Protein AF-A0A357ZGK5-F1 (afdb_monomer_lite)

Secondary structure (DSSP, 8-state):
-HHHHHHHHHHHGGGSS-EEEEEEEEETTEEEEEEE-SGGGGGG---STT--S-GGGGGGGGTTS-EEEEE-HHHHHHHHHHHHTTSS-GGGEEEEE-B----B-HHHHHHHHTS---TT-EEEEEEETTEEEEEETTEEEEEEHHHHB-HHHHS-S--B-SS-SEE-SPPPPPPPP--HHHHHHHTS-HHHHHHHHHHHHHT---S--

Radius of gyration: 19.07 Å; chains: 1; bounding box: 49×45×50 Å

pLDDT: mean 93.22, std 6.61, range [44.34, 98.44]

Sequence (209 aa):
MDDELKGAIRKVLPDVDCVIGWGPGPDPLRSAPFFMRKPEEVDAFAAGPLAVNNPAVFLPEYKGKKVGIVVKGCDSRSVVQQITEGLVKREEVVIIGFPCTGVVDISKIAAKLGQDLEPGMVSSLSIAGDKLTVKAGDTEQTLALTEVMADKCSSCQYPNAVVSDEFVGTPAEGKTDDYADLAAFEAKTLDERFAFWEKEMSRCIRCYA

Structure (mmCIF, N/CA/C/O backbone):
data_AF-A0A357ZGK5-F1
#
_entry.id   AF-A0A357ZGK5-F1
#
loop_
_atom_site.group_PDB
_atom_site.id
_atom_site.type_symbol
_atom_site.label_atom_id
_atom_site.label_alt_id
_atom_site.label_comp_id
_atom_site.label_asym_id
_atom_site.label_entity_id
_atom_site.label_seq_id
_atom_site.pdbx_PDB_ins_code
_atom_site.Cartn_x
_atom_site.Cartn_y
_atom_site.Cartn_z
_atom_site.occupancy
_atom_site.B_iso_or_equiv
_atom_site.auth_seq_id
_atom_site.auth_comp_id
_atom_site.auth_asym_id
_atom_site.auth_atom_id
_atom_site.pdbx_PDB_model_num
ATOM 1 N N . MET A 1 1 ? -2.868 15.244 2.234 1.00 85.38 1 MET A N 1
ATOM 2 C CA . MET A 1 1 ? -3.142 13.799 2.117 1.00 85.38 1 MET A CA 1
ATOM 3 C C . MET A 1 1 ? -2.778 13.030 3.377 1.00 85.38 1 MET A C 1
ATOM 5 O O . MET A 1 1 ? -3.698 12.523 3.992 1.00 85.38 1 MET A O 1
ATOM 9 N N . ASP A 1 2 ? -1.507 12.934 3.794 1.00 86.69 2 ASP A N 1
ATOM 10 C CA . ASP A 1 2 ? -1.161 12.110 4.974 1.00 86.69 2 ASP A CA 1
ATOM 11 C C . ASP A 1 2 ? -1.825 12.625 6.267 1.00 86.69 2 ASP A C 1
ATOM 13 O O . ASP A 1 2 ? -2.473 11.858 6.972 1.00 86.69 2 ASP A O 1
ATOM 17 N N . ASP A 1 3 ? -1.811 13.940 6.507 1.00 92.44 3 ASP A N 1
ATOM 18 C CA . ASP A 1 3 ? -2.511 14.547 7.654 1.00 92.44 3 ASP A CA 1
ATOM 19 C C . ASP A 1 3 ? -4.039 14.388 7.590 1.00 92.44 3 ASP A C 1
ATOM 21 O O . ASP A 1 3 ? -4.700 14.195 8.609 1.00 92.44 3 ASP A O 1
ATOM 25 N N . GLU A 1 4 ? -4.615 14.431 6.387 1.00 95.00 4 GLU A N 1
ATOM 26 C CA . GLU A 1 4 ? -6.056 14.231 6.186 1.00 95.00 4 GLU A CA 1
ATOM 27 C C . GLU A 1 4 ? -6.443 12.775 6.474 1.00 95.00 4 GLU A C 1
ATOM 29 O O . GLU A 1 4 ? -7.451 12.522 7.131 1.00 95.00 4 GLU A O 1
ATOM 34 N N . LEU A 1 5 ? -5.607 11.819 6.051 1.00 96.50 5 LEU A N 1
ATOM 35 C CA . LEU A 1 5 ? -5.763 10.404 6.377 1.00 96.50 5 LEU A CA 1
ATOM 36 C C . LEU A 1 5 ? -5.653 10.178 7.881 1.00 96.50 5 LEU A C 1
ATOM 38 O O . LEU A 1 5 ? -6.510 9.516 8.457 1.00 96.50 5 LEU A O 1
ATOM 42 N N . LYS A 1 6 ? -4.661 10.782 8.542 1.00 97.25 6 LYS A N 1
ATOM 43 C CA . LYS A 1 6 ? -4.532 10.750 10.006 1.00 97.25 6 LYS A CA 1
ATOM 44 C C . LYS A 1 6 ? -5.781 11.309 10.693 1.00 97.25 6 LYS A C 1
ATOM 46 O O . LYS A 1 6 ? -6.242 10.733 11.677 1.00 97.25 6 LYS A O 1
ATOM 51 N N . GLY A 1 7 ? -6.374 12.374 10.154 1.00 97.12 7 GLY A N 1
ATOM 52 C CA . GLY A 1 7 ? -7.658 12.912 10.610 1.00 97.12 7 GLY A CA 1
ATOM 53 C C . GLY A 1 7 ? -8.807 11.903 10.501 1.00 97.12 7 GLY A C 1
ATOM 54 O O . GLY A 1 7 ? -9.499 11.653 11.490 1.00 97.12 7 GLY A O 1
ATOM 55 N N . ALA A 1 8 ? -8.968 11.271 9.335 1.00 97.50 8 ALA A N 1
ATOM 56 C CA . ALA A 1 8 ? -9.983 10.239 9.107 1.00 97.50 8 ALA A CA 1
ATOM 57 C C . ALA A 1 8 ? -9.788 9.019 10.026 1.00 97.50 8 ALA A C 1
ATOM 59 O O . ALA A 1 8 ? -10.738 8.525 10.632 1.00 97.50 8 ALA A O 1
ATOM 60 N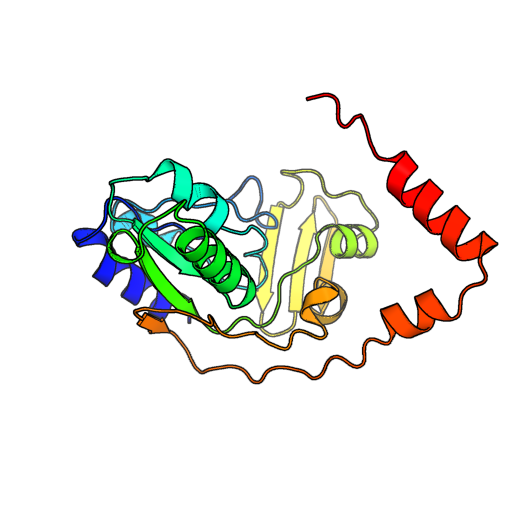 N . ILE A 1 9 ? -8.541 8.574 10.210 1.00 97.75 9 ILE A N 1
ATOM 61 C CA . ILE A 1 9 ? -8.192 7.470 11.113 1.00 97.75 9 ILE A CA 1
ATOM 62 C C . ILE A 1 9 ? -8.591 7.815 12.552 1.00 97.75 9 ILE A C 1
ATOM 64 O O . ILE A 1 9 ? -9.271 7.022 13.200 1.00 97.75 9 ILE A O 1
ATOM 68 N N . ARG A 1 10 ? -8.230 9.008 13.049 1.00 97.75 10 ARG A N 1
ATOM 69 C CA . ARG A 1 10 ? -8.575 9.464 14.411 1.00 97.75 10 ARG A CA 1
ATOM 70 C C . ARG A 1 10 ? -10.083 9.530 14.645 1.00 97.75 10 ARG A C 1
ATOM 72 O O . ARG A 1 10 ? -10.523 9.280 15.762 1.00 97.75 10 ARG A O 1
ATOM 79 N N . LYS A 1 11 ? -10.863 9.850 13.612 1.00 97.06 11 LYS A N 1
ATOM 80 C CA . LYS A 1 11 ? -12.329 9.868 13.666 1.00 97.06 11 LYS A CA 1
ATOM 81 C C . LYS A 1 11 ? -12.927 8.461 13.766 1.00 97.06 11 LYS A C 1
ATOM 83 O O . LYS A 1 11 ? -13.905 8.288 14.480 1.00 97.06 11 LYS A O 1
ATOM 88 N N . VAL A 1 12 ? -12.352 7.478 13.071 1.00 96.75 12 VAL A N 1
ATOM 89 C CA . VAL A 1 12 ? -12.844 6.085 13.053 1.00 96.75 12 VAL A CA 1
ATOM 90 C C . VAL A 1 12 ? -12.411 5.294 14.288 1.00 96.75 12 VAL A C 1
ATOM 92 O O . VAL A 1 12 ? -13.149 4.429 14.751 1.00 96.75 12 VAL A O 1
ATOM 95 N N . LEU A 1 13 ? -11.229 5.590 14.832 1.00 96.88 13 LEU A N 1
ATOM 96 C CA . LEU A 1 13 ? -10.587 4.817 15.896 1.00 96.88 13 LEU A CA 1
ATOM 97 C C . LEU A 1 13 ? -11.460 4.527 17.140 1.00 96.88 13 LEU A C 1
ATOM 99 O O . LEU A 1 13 ? -11.367 3.413 17.64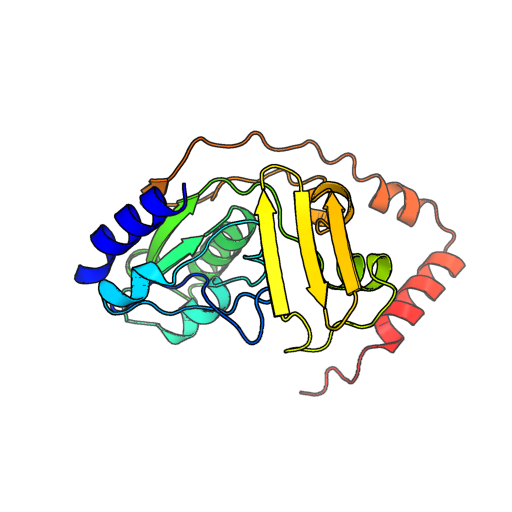4 1.00 96.88 13 LEU A O 1
ATOM 103 N N . PRO A 1 14 ? -12.314 5.447 17.641 1.00 96.81 14 PRO A N 1
ATOM 104 C CA . PRO A 1 14 ? -13.172 5.172 18.799 1.00 96.81 14 PRO A CA 1
ATOM 105 C C . PRO A 1 14 ? -14.226 4.080 18.565 1.00 96.81 14 PRO A C 1
ATOM 107 O O . PRO A 1 14 ? -14.699 3.479 19.527 1.00 96.81 14 PRO A O 1
ATOM 110 N N . ASP A 1 15 ? -14.593 3.827 17.305 1.00 96.00 15 ASP A N 1
ATOM 111 C CA . ASP A 1 15 ? -15.682 2.924 16.920 1.00 96.00 15 ASP A CA 1
ATOM 112 C C . ASP A 1 15 ? -15.193 1.541 16.457 1.00 96.00 15 ASP A C 1
ATOM 114 O O . ASP A 1 15 ? -16.000 0.737 15.976 1.00 96.00 15 ASP A O 1
ATOM 118 N N . VAL A 1 16 ? -13.885 1.271 16.536 1.00 97.50 16 VAL A N 1
ATOM 119 C CA . VAL A 1 16 ? -13.240 0.052 16.022 1.00 97.50 16 VAL A CA 1
ATOM 120 C C . VAL A 1 16 ? -12.168 -0.474 16.985 1.00 97.50 16 VAL A C 1
ATOM 122 O O . VAL A 1 16 ? -11.572 0.276 17.748 1.00 97.50 16 VAL A O 1
ATOM 125 N N . ASP A 1 17 ? -11.873 -1.773 16.929 1.00 97.31 17 ASP A N 1
ATOM 126 C CA . ASP A 1 17 ? -10.818 -2.419 17.725 1.00 97.31 17 ASP A CA 1
ATOM 127 C C . ASP A 1 17 ? -9.400 -1.951 17.345 1.00 97.31 17 ASP A C 1
ATOM 129 O O . ASP A 1 17 ? -8.482 -1.956 18.175 1.00 97.31 17 ASP A O 1
ATOM 133 N N . CYS A 1 18 ? -9.195 -1.634 16.065 1.00 97.75 18 CYS A N 1
ATOM 134 C CA . CYS A 1 18 ? -7.988 -1.025 15.516 1.00 97.75 18 CYS A CA 1
ATOM 135 C C . CYS A 1 18 ? -8.251 -0.483 14.106 1.00 97.75 18 CYS A C 1
ATOM 137 O O . CYS A 1 18 ? -9.236 -0.851 13.464 1.00 97.75 18 CYS A O 1
ATOM 139 N N . VAL A 1 19 ? -7.333 0.344 13.609 1.00 98.44 19 VAL A N 1
ATOM 140 C CA . VAL A 1 19 ? -7.227 0.716 12.198 1.00 98.44 19 VAL A CA 1
ATOM 141 C C . VAL A 1 19 ? -5.934 0.134 11.625 1.00 98.44 19 VAL A C 1
ATOM 143 O O . VAL A 1 19 ? -4.855 0.354 12.176 1.00 98.44 19 VAL A O 1
ATOM 146 N N . ILE A 1 20 ? -6.037 -0.615 10.528 1.00 98.25 20 ILE A N 1
ATOM 147 C CA . ILE A 1 20 ? -4.904 -1.259 9.850 1.00 98.25 20 ILE A CA 1
ATOM 148 C C . ILE A 1 20 ? -4.432 -0.376 8.689 1.00 98.25 20 ILE A C 1
ATOM 150 O O . ILE A 1 20 ? -5.237 0.089 7.882 1.00 98.25 20 ILE A O 1
ATOM 154 N N . GLY A 1 21 ? -3.125 -0.162 8.584 1.00 97.50 21 GLY A N 1
ATOM 155 C CA . GLY A 1 21 ? -2.502 0.605 7.510 1.00 97.50 21 GLY A CA 1
ATOM 156 C C . GLY A 1 21 ? -1.004 0.331 7.424 1.00 97.50 21 GLY A C 1
ATOM 157 O O . GLY A 1 21 ? -0.569 -0.814 7.561 1.00 97.50 21 GLY A O 1
ATOM 158 N N . TRP A 1 22 ? -0.218 1.387 7.226 1.00 97.19 22 TRP A N 1
ATOM 159 C CA . TRP A 1 22 ? 1.236 1.313 7.093 1.00 97.19 22 TRP A CA 1
ATOM 160 C C . TRP A 1 22 ? 1.924 2.239 8.087 1.00 97.19 22 TRP A C 1
ATOM 162 O O . TRP A 1 22 ? 1.402 3.300 8.432 1.00 97.19 22 TRP A O 1
ATOM 172 N N . GLY A 1 23 ? 3.106 1.827 8.530 1.00 95.12 23 GLY A N 1
ATOM 173 C CA . GLY A 1 23 ? 3.933 2.574 9.466 1.00 95.12 23 GLY A CA 1
ATOM 174 C C . GLY A 1 23 ? 5.407 2.174 9.362 1.00 95.12 23 GLY A C 1
ATOM 175 O O . GLY A 1 23 ? 5.810 1.559 8.363 1.00 95.12 23 GLY A O 1
ATOM 176 N N . PRO A 1 24 ? 6.220 2.509 10.379 1.00 92.81 24 PRO A N 1
ATOM 177 C CA . PRO A 1 24 ? 7.645 2.207 10.393 1.00 92.81 24 PRO A CA 1
ATOM 178 C C . PRO A 1 24 ? 7.887 0.699 10.322 1.00 92.81 24 PRO A C 1
ATOM 180 O O . PRO A 1 24 ? 7.226 -0.071 11.019 1.00 92.81 24 PRO A O 1
ATOM 183 N N . GLY A 1 25 ? 8.840 0.277 9.496 1.00 92.25 25 GLY A N 1
ATOM 184 C CA . GLY A 1 25 ? 9.309 -1.105 9.457 1.00 92.25 25 GLY A CA 1
ATOM 185 C C . GLY A 1 25 ? 10.796 -1.217 9.798 1.00 92.25 25 GLY A C 1
ATOM 186 O O . GLY A 1 25 ? 11.319 -0.365 10.517 1.00 92.25 25 GLY A O 1
ATOM 187 N N . PRO A 1 26 ? 11.487 -2.275 9.333 1.00 91.25 26 PRO A N 1
ATOM 188 C CA . PRO A 1 26 ? 12.873 -2.549 9.724 1.00 91.25 26 PRO A CA 1
ATOM 189 C C . PRO A 1 26 ? 13.866 -1.479 9.251 1.00 91.25 26 PRO A C 1
ATOM 191 O O . PRO A 1 26 ? 14.958 -1.374 9.802 1.00 91.25 26 PRO A O 1
ATOM 194 N N . ASP A 1 27 ? 13.498 -0.694 8.239 1.00 93.25 27 ASP A N 1
ATOM 195 C CA . ASP A 1 27 ? 14.254 0.451 7.747 1.00 93.25 27 ASP A CA 1
ATOM 196 C C . ASP A 1 27 ? 13.311 1.454 7.047 1.00 93.25 27 ASP A C 1
ATOM 198 O O . ASP A 1 27 ? 12.145 1.130 6.793 1.00 93.25 27 ASP A O 1
ATOM 202 N N . PRO A 1 28 ? 13.784 2.669 6.710 1.00 92.50 28 PRO A N 1
ATOM 203 C CA . PRO A 1 28 ? 12.966 3.689 6.057 1.00 92.50 28 PRO A CA 1
ATOM 204 C C . PRO A 1 28 ? 12.437 3.314 4.666 1.00 92.50 28 PRO A C 1
ATOM 206 O O . PRO A 1 28 ? 11.516 3.972 4.196 1.00 92.50 28 PRO A O 1
ATOM 209 N N . LEU A 1 29 ? 13.002 2.306 3.989 1.00 93.19 29 LEU A N 1
ATOM 210 C CA . LEU A 1 29 ? 12.546 1.844 2.672 1.00 93.19 29 LEU A CA 1
ATOM 211 C C . LEU A 1 29 ? 11.422 0.806 2.774 1.00 93.19 29 LEU A C 1
ATOM 213 O O . LEU A 1 29 ? 10.635 0.644 1.840 1.00 93.19 29 LEU A O 1
ATOM 217 N N . ARG A 1 30 ? 11.320 0.116 3.909 1.00 92.62 30 ARG A N 1
ATOM 218 C CA . ARG A 1 30 ? 10.360 -0.964 4.135 1.00 92.62 30 ARG A CA 1
ATOM 219 C C . ARG A 1 30 ? 9.307 -0.539 5.139 1.00 92.62 30 ARG A C 1
ATOM 221 O O . ARG A 1 30 ? 9.497 -0.702 6.339 1.00 92.62 30 ARG A O 1
ATOM 228 N N . SER A 1 31 ? 8.165 -0.061 4.648 1.00 92.44 31 SER A N 1
ATOM 229 C CA . SER A 1 31 ? 6.996 0.097 5.517 1.00 92.44 31 SER A CA 1
ATOM 230 C C . SER A 1 31 ? 6.501 -1.267 6.004 1.00 92.44 31 SER A C 1
ATOM 232 O O . SER A 1 31 ? 6.539 -2.265 5.273 1.00 92.44 31 SER A O 1
ATOM 234 N N . ALA A 1 32 ? 6.017 -1.311 7.240 1.00 92.19 32 ALA A N 1
ATOM 235 C CA . ALA A 1 32 ? 5.394 -2.498 7.811 1.00 92.19 32 ALA A CA 1
ATOM 236 C C . ALA A 1 32 ? 3.875 -2.309 7.932 1.00 92.19 32 ALA A C 1
ATOM 238 O O . ALA A 1 32 ? 3.406 -1.171 8.063 1.00 92.19 32 ALA A O 1
ATOM 239 N N . PRO A 1 33 ? 3.094 -3.407 7.916 1.00 93.75 33 PRO A N 1
ATOM 240 C CA . PRO A 1 33 ? 1.713 -3.374 8.376 1.00 93.75 33 PRO A CA 1
ATOM 241 C C . PRO A 1 33 ? 1.642 -2.787 9.784 1.00 93.75 33 PRO A C 1
ATOM 243 O O . PRO A 1 33 ? 2.379 -3.205 10.677 1.00 93.75 33 PRO A O 1
ATOM 246 N N . PHE A 1 34 ? 0.760 -1.814 9.974 1.00 96.75 34 PHE A N 1
ATOM 247 C CA . PHE A 1 34 ? 0.669 -1.061 11.216 1.00 96.75 34 PHE A CA 1
ATOM 248 C C . PHE A 1 34 ? -0.762 -1.063 11.745 1.00 96.75 34 PHE A C 1
ATOM 250 O O . PHE A 1 34 ? -1.707 -0.806 11.001 1.00 96.75 34 PHE A O 1
ATOM 257 N N . PHE A 1 35 ? -0.909 -1.383 13.030 1.00 97.50 35 PHE A N 1
ATOM 258 C CA . PHE A 1 35 ? -2.192 -1.605 13.693 1.00 97.50 35 PHE A CA 1
ATOM 259 C C . 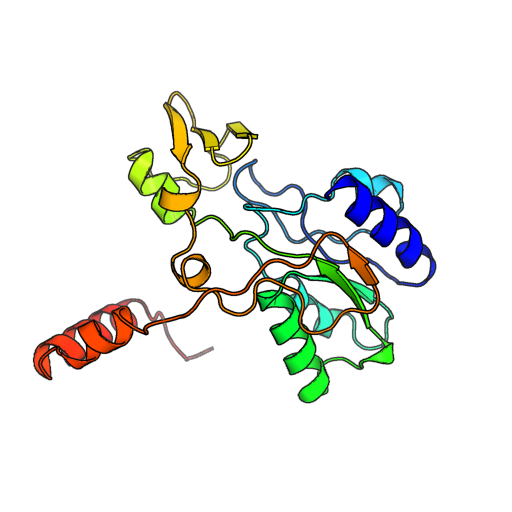PHE A 1 35 ? -2.386 -0.544 14.769 1.00 97.50 35 PHE A C 1
ATOM 261 O O . PHE A 1 35 ? -1.910 -0.693 15.893 1.00 97.50 35 PHE A O 1
ATOM 268 N N . MET A 1 36 ? -3.086 0.525 14.418 1.00 97.94 36 MET A N 1
ATOM 269 C CA . MET A 1 36 ? -3.339 1.651 15.310 1.00 97.94 36 MET A CA 1
ATOM 270 C C . MET A 1 36 ? -4.535 1.333 16.201 1.00 97.94 36 MET A C 1
ATOM 272 O O . MET A 1 36 ? -5.610 1.006 15.706 1.00 97.94 36 MET A O 1
ATOM 276 N N . ARG A 1 37 ? -4.358 1.423 17.514 1.00 97.44 37 ARG A N 1
ATOM 277 C CA . ARG A 1 37 ? -5.391 1.225 18.543 1.00 97.44 37 ARG A CA 1
ATOM 278 C C . ARG A 1 37 ? -5.610 2.474 19.380 1.00 97.44 37 ARG A C 1
ATOM 280 O O . ARG A 1 37 ? -6.670 2.617 19.983 1.00 97.44 37 ARG A O 1
ATOM 287 N N . LYS A 1 38 ? -4.622 3.368 19.431 1.00 96.50 38 LYS A N 1
ATOM 288 C CA . LYS A 1 38 ? -4.700 4.619 20.185 1.00 96.50 38 LYS A CA 1
ATOM 289 C C . LYS A 1 38 ? -4.445 5.838 19.302 1.00 96.50 38 LYS A C 1
ATOM 291 O O . LYS A 1 38 ? -3.694 5.734 18.330 1.00 96.50 38 LYS A O 1
ATOM 296 N N . PRO A 1 39 ? -5.037 7.002 19.621 1.00 95.06 39 PRO A N 1
ATOM 297 C CA . PRO A 1 39 ? -4.853 8.205 18.819 1.00 95.06 39 PRO A CA 1
ATOM 298 C C . PRO A 1 39 ? -3.384 8.612 18.669 1.00 95.06 39 PRO A C 1
ATOM 300 O O . PRO A 1 39 ? -3.017 9.161 17.639 1.00 95.06 39 PRO A O 1
ATOM 303 N N . GLU A 1 40 ? -2.538 8.351 19.664 1.00 95.44 40 GLU A N 1
ATOM 304 C CA . GLU A 1 40 ? -1.119 8.733 19.635 1.00 95.44 40 GLU A CA 1
ATOM 305 C C . GLU A 1 40 ? -0.313 7.884 18.639 1.00 95.44 40 GLU A C 1
ATOM 307 O O . GLU A 1 40 ? 0.700 8.328 18.111 1.00 95.44 40 GLU A O 1
ATOM 312 N N . GLU A 1 41 ? -0.775 6.668 18.339 1.00 96.25 41 GLU A N 1
ATOM 313 C CA . GLU A 1 41 ? -0.118 5.778 17.377 1.00 96.25 41 GLU A CA 1
ATOM 314 C C . GLU A 1 41 ? -0.334 6.254 15.936 1.00 96.25 41 GLU A C 1
ATOM 316 O O . GLU A 1 41 ? 0.492 5.983 15.069 1.00 96.25 41 GLU A O 1
ATOM 321 N N . VAL A 1 42 ? -1.404 7.016 15.681 1.00 97.00 42 VAL A N 1
ATOM 322 C CA . VAL A 1 42 ? -1.745 7.532 14.347 1.00 97.00 42 VAL A CA 1
ATOM 323 C C . VAL A 1 42 ? -0.659 8.459 13.796 1.00 97.00 42 VAL A C 1
ATOM 325 O O . VAL A 1 42 ? -0.507 8.570 12.585 1.00 97.00 42 VAL A O 1
ATOM 328 N N . ASP A 1 43 ? 0.153 9.086 14.647 1.00 95.56 43 ASP A N 1
ATOM 329 C CA . ASP A 1 43 ? 1.235 9.964 14.188 1.00 95.56 43 ASP A CA 1
ATOM 330 C C . ASP A 1 43 ? 2.348 9.202 13.451 1.00 95.56 43 ASP A C 1
ATOM 332 O O . ASP A 1 43 ? 2.986 9.762 12.558 1.00 95.56 43 ASP A O 1
ATOM 336 N N . ALA A 1 44 ? 2.524 7.910 13.754 1.00 94.62 44 ALA A N 1
ATOM 33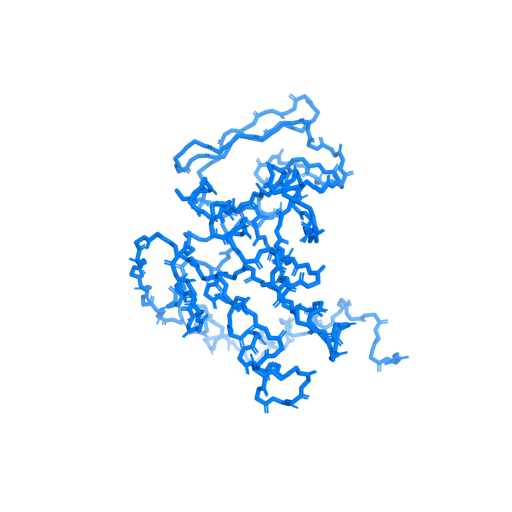7 C CA . ALA A 1 44 ? 3.467 7.028 13.067 1.00 94.62 44 ALA A CA 1
ATOM 338 C C . ALA A 1 44 ? 2.916 6.447 11.751 1.00 94.62 44 ALA A C 1
ATOM 340 O O . ALA A 1 44 ? 3.661 5.805 11.010 1.00 94.62 44 ALA A O 1
ATOM 341 N N . PHE A 1 45 ? 1.633 6.656 11.443 1.00 96.50 45 PHE A N 1
ATOM 342 C CA . PHE A 1 45 ? 1.056 6.254 10.164 1.00 96.50 45 PHE A CA 1
ATOM 343 C C . PHE A 1 45 ? 1.761 6.961 9.003 1.00 96.50 45 PHE A C 1
ATOM 345 O O . PHE A 1 45 ? 2.048 8.159 9.083 1.00 96.50 45 PHE A O 1
ATOM 352 N N . ALA A 1 46 ? 1.997 6.224 7.919 1.00 92.44 46 ALA A N 1
ATOM 353 C CA . ALA A 1 46 ? 2.555 6.777 6.694 1.00 92.44 46 ALA A CA 1
ATOM 354 C C . ALA A 1 46 ? 1.974 6.080 5.460 1.00 92.44 46 ALA A C 1
ATOM 356 O O . ALA A 1 46 ? 2.241 4.903 5.215 1.00 92.44 46 ALA A O 1
ATOM 357 N N . ALA A 1 47 ? 1.212 6.815 4.651 1.00 92.44 47 ALA A N 1
ATOM 358 C CA . ALA A 1 47 ? 0.800 6.365 3.322 1.00 92.44 47 ALA A CA 1
ATOM 359 C C . ALA A 1 47 ? 1.839 6.734 2.241 1.00 92.44 47 ALA A C 1
ATOM 361 O O . ALA A 1 47 ? 2.842 7.398 2.497 1.00 92.44 47 ALA A O 1
ATOM 362 N N . GLY A 1 48 ? 1.582 6.331 0.991 1.00 91.00 48 GLY A N 1
ATOM 363 C CA . GLY A 1 48 ? 2.335 6.800 -0.179 1.00 91.00 48 GLY A CA 1
ATOM 364 C C . GLY A 1 48 ? 3.165 5.716 -0.877 1.00 91.00 48 GLY A C 1
ATOM 365 O O . GLY A 1 48 ? 2.799 4.542 -0.824 1.00 91.00 48 GLY A O 1
ATOM 366 N N . PRO A 1 49 ? 4.273 6.077 -1.556 1.00 93.50 49 PRO A N 1
ATOM 367 C CA . PRO A 1 49 ? 5.014 5.156 -2.427 1.00 93.50 49 PRO A CA 1
ATOM 368 C C . PRO A 1 49 ? 5.599 3.923 -1.731 1.00 93.50 49 PRO A C 1
ATOM 370 O O . PRO A 1 49 ? 5.865 2.916 -2.384 1.00 93.50 49 PRO A O 1
ATOM 373 N N . LEU A 1 50 ? 5.791 3.984 -0.413 1.00 93.81 50 LEU A N 1
ATOM 374 C CA . LEU A 1 50 ? 6.317 2.875 0.384 1.00 93.81 50 LEU A CA 1
ATOM 375 C C . LEU A 1 50 ? 5.225 1.935 0.905 1.00 93.81 50 LEU A C 1
ATOM 377 O O . LEU A 1 50 ? 5.555 0.900 1.479 1.00 93.81 50 LEU A O 1
ATOM 381 N N . ALA A 1 51 ? 3.943 2.252 0.701 1.00 93.69 51 ALA A N 1
ATOM 382 C CA . ALA A 1 51 ? 2.790 1.446 1.109 1.00 93.69 51 ALA A CA 1
ATOM 383 C C . ALA A 1 51 ? 2.609 0.206 0.203 1.00 93.69 51 ALA A C 1
ATOM 385 O O . ALA A 1 51 ? 1.585 0.024 -0.454 1.00 93.69 51 ALA A O 1
ATOM 386 N N . VAL A 1 52 ? 3.647 -0.630 0.106 1.00 93.62 52 VAL A N 1
ATOM 387 C CA . VAL A 1 52 ? 3.740 -1.759 -0.836 1.00 93.62 52 VAL A CA 1
ATOM 388 C C . VAL A 1 52 ? 2.860 -2.929 -0.394 1.00 93.62 52 VAL A C 1
ATOM 390 O O . VAL A 1 52 ? 2.152 -3.521 -1.213 1.00 93.62 52 VAL A O 1
ATOM 393 N N . ASN A 1 53 ? 2.896 -3.249 0.901 1.00 93.25 53 ASN A N 1
ATOM 394 C CA . ASN A 1 53 ? 2.181 -4.383 1.481 1.00 93.25 53 ASN A CA 1
ATOM 395 C C . ASN A 1 53 ? 0.665 -4.177 1.415 1.00 93.25 53 ASN A C 1
ATOM 397 O O . ASN A 1 53 ? 0.189 -3.052 1.537 1.00 93.25 53 ASN A O 1
ATOM 401 N N . ASN A 1 54 ? -0.092 -5.260 1.254 1.00 95.69 54 ASN A N 1
ATOM 402 C CA . ASN A 1 54 ? -1.550 -5.213 1.291 1.00 95.69 54 ASN A CA 1
ATOM 403 C C . ASN A 1 54 ? -2.045 -5.419 2.736 1.00 95.69 54 ASN A C 1
ATOM 405 O O . ASN A 1 54 ? -1.950 -6.542 3.229 1.00 95.69 54 ASN A O 1
ATOM 409 N N . PRO A 1 55 ? -2.593 -4.397 3.419 1.00 95.19 55 PRO A N 1
ATOM 410 C CA . PRO A 1 55 ? -3.069 -4.531 4.796 1.00 95.19 55 PRO A CA 1
ATOM 411 C C . PRO A 1 55 ? -4.319 -5.412 4.911 1.00 95.19 55 PRO A C 1
ATOM 413 O O . PRO A 1 55 ? -4.612 -5.920 5.991 1.00 95.19 55 PRO A O 1
ATOM 416 N N . ALA A 1 56 ? -5.050 -5.641 3.813 1.00 96.50 56 ALA A N 1
ATOM 417 C CA . ALA A 1 56 ? -6.286 -6.414 3.844 1.00 96.50 56 ALA A CA 1
ATOM 418 C C . ALA A 1 56 ? -6.056 -7.879 4.234 1.00 96.50 56 ALA A C 1
ATOM 420 O O . ALA A 1 56 ? -6.987 -8.521 4.707 1.00 96.50 56 ALA A O 1
ATOM 421 N N . VAL A 1 57 ? -4.839 -8.412 4.074 1.00 96.19 57 VAL A N 1
ATOM 422 C CA . VAL A 1 57 ? -4.515 -9.811 4.416 1.00 96.19 57 VAL A CA 1
ATOM 423 C C . VAL A 1 57 ? -4.758 -10.141 5.890 1.00 96.19 57 VAL A C 1
ATOM 425 O O . VAL A 1 57 ? -4.973 -11.301 6.216 1.00 96.19 57 VAL A O 1
ATOM 428 N N . PHE A 1 58 ? -4.764 -9.130 6.763 1.00 96.88 58 PHE A N 1
ATOM 429 C CA . PHE A 1 58 ? -4.963 -9.300 8.201 1.00 96.88 58 PHE A CA 1
ATOM 430 C C . PHE A 1 58 ? -6.433 -9.261 8.625 1.00 96.88 58 PHE A C 1
ATOM 432 O O . PHE A 1 58 ? -6.742 -9.656 9.744 1.00 96.88 58 PHE A O 1
ATOM 439 N N . LEU A 1 59 ? -7.358 -8.807 7.771 1.00 96.44 59 LEU A N 1
ATOM 440 C CA . LEU A 1 59 ? -8.777 -8.705 8.135 1.00 96.44 59 LEU A CA 1
ATOM 441 C C . LEU A 1 59 ? -9.397 -10.031 8.627 1.00 96.44 59 LEU A C 1
ATOM 443 O O . LEU A 1 59 ? -10.158 -9.979 9.596 1.00 96.44 59 LEU A O 1
ATOM 447 N N . PRO A 1 60 ? -9.074 -11.218 8.064 1.00 95.50 60 PRO A N 1
ATOM 448 C CA . PRO A 1 60 ? -9.650 -12.479 8.533 1.00 95.50 60 PRO A CA 1
ATOM 449 C C . PRO A 1 60 ? -9.275 -12.824 9.982 1.00 95.50 60 PRO A C 1
ATOM 451 O O . PRO A 1 60 ? -10.041 -13.499 10.668 1.00 95.50 60 PRO A O 1
ATOM 454 N N . GLU A 1 61 ? -8.134 -12.332 10.479 1.00 95.50 61 GLU A N 1
ATOM 455 C CA . GLU A 1 61 ? -7.701 -12.527 11.872 1.00 95.50 61 GLU A CA 1
ATOM 456 C C . GLU A 1 61 ? -8.582 -11.759 12.876 1.00 95.50 61 GLU A C 1
ATOM 458 O O . GLU A 1 61 ? -8.577 -12.055 14.071 1.00 95.50 61 GLU A O 1
ATOM 463 N N . TYR A 1 62 ? -9.377 -10.797 12.395 1.00 94.44 62 TYR A N 1
ATOM 464 C CA . TYR A 1 62 ? -10.271 -9.956 13.194 1.00 94.44 62 TYR A CA 1
ATOM 465 C C . TYR A 1 62 ? -11.749 -10.337 13.054 1.00 94.44 62 TYR A C 1
ATOM 467 O O . TYR A 1 62 ? -12.630 -9.545 13.382 1.00 94.44 62 TYR A O 1
ATOM 475 N N . LYS A 1 63 ? -12.053 -11.556 12.600 1.00 89.12 63 LYS A N 1
ATOM 476 C CA . LYS A 1 63 ? -13.434 -12.030 12.449 1.00 89.12 63 LYS A CA 1
ATOM 477 C C . LYS A 1 63 ? -14.254 -11.840 13.734 1.00 89.12 63 LYS A C 1
ATOM 479 O O . LYS A 1 63 ? -13.863 -12.304 14.805 1.00 89.12 63 LYS A O 1
ATOM 484 N N . GLY A 1 64 ? -15.415 -11.193 13.617 1.00 90.50 64 GLY A N 1
ATOM 485 C CA . GLY A 1 64 ? -16.293 -10.891 14.753 1.00 90.50 64 GLY A CA 1
ATOM 486 C C . GLY A 1 64 ? -15.914 -9.638 15.550 1.00 90.50 64 GLY A C 1
ATOM 487 O O . GLY A 1 64 ? -16.562 -9.351 16.556 1.00 90.50 64 GLY A O 1
ATOM 488 N N . LYS A 1 65 ? -14.896 -8.889 15.116 1.00 95.56 65 LYS A N 1
ATOM 489 C CA . LYS A 1 65 ? -14.525 -7.571 15.643 1.00 95.56 65 LYS A CA 1
ATOM 490 C C . LYS A 1 65 ? -14.723 -6.513 14.574 1.00 95.56 65 LYS A C 1
ATOM 492 O O . LYS A 1 65 ? -14.608 -6.806 13.389 1.00 95.56 65 LYS A O 1
ATOM 497 N N . LYS A 1 66 ? -14.989 -5.275 14.991 1.00 97.38 66 LYS A N 1
ATOM 498 C CA . LYS A 1 66 ? -15.122 -4.165 14.048 1.00 97.38 66 LYS A CA 1
ATOM 499 C C . LYS A 1 66 ? -13.757 -3.519 13.847 1.00 97.38 66 LYS A C 1
ATOM 501 O O . LYS A 1 66 ? -13.164 -3.053 14.813 1.00 97.38 66 LYS A O 1
ATOM 506 N N . VAL A 1 67 ? -13.253 -3.483 12.619 1.00 97.88 67 VAL A N 1
ATOM 507 C CA . VAL A 1 67 ? -11.912 -2.970 12.300 1.00 97.88 67 VAL A CA 1
ATOM 508 C C . VAL A 1 67 ? -11.956 -1.888 11.235 1.00 97.88 67 VAL A C 1
ATOM 510 O O . VAL A 1 67 ? -12.709 -1.969 10.270 1.00 97.88 67 VAL A O 1
ATOM 513 N N . GLY A 1 68 ? -11.131 -0.860 11.398 1.00 98.19 68 GLY A N 1
ATOM 514 C CA . GLY A 1 68 ? -10.847 0.100 10.343 1.00 98.19 68 GLY A CA 1
ATOM 515 C C . GLY A 1 68 ? -9.707 -0.389 9.453 1.00 98.19 68 GLY A C 1
ATOM 516 O O . GLY A 1 68 ? -8.790 -1.068 9.915 1.00 98.19 68 GLY A O 1
ATOM 517 N N . ILE A 1 69 ? -9.715 -0.015 8.180 1.00 98.44 69 ILE A N 1
ATOM 518 C CA . ILE A 1 69 ? -8.604 -0.280 7.264 1.00 98.44 69 ILE A CA 1
ATOM 519 C C . ILE A 1 69 ? -8.410 0.887 6.304 1.00 98.44 69 ILE A C 1
ATOM 521 O O . ILE A 1 69 ? -9.374 1.402 5.740 1.00 98.44 69 ILE A O 1
ATOM 525 N N . VAL A 1 70 ? -7.157 1.287 6.101 1.00 98.25 70 VAL A N 1
ATOM 526 C CA . VAL A 1 70 ? -6.780 2.262 5.076 1.00 98.25 70 VAL A CA 1
ATOM 527 C C . VAL A 1 70 ? -6.366 1.518 3.813 1.00 98.25 70 VAL A C 1
ATOM 529 O O . VAL A 1 70 ? -5.511 0.636 3.865 1.00 98.25 70 VAL A O 1
ATOM 532 N N . VAL A 1 71 ? -6.966 1.854 2.670 1.00 97.81 71 VAL A N 1
ATOM 533 C CA . VAL A 1 71 ? -6.759 1.126 1.412 1.00 97.81 71 VAL A CA 1
ATOM 534 C C . VAL A 1 71 ? -6.503 2.050 0.226 1.00 97.81 71 VAL A C 1
ATOM 536 O O . VAL A 1 71 ? -7.201 3.041 0.008 1.00 97.81 71 VAL A O 1
ATOM 539 N N . LYS A 1 72 ? -5.532 1.661 -0.606 1.00 95.94 72 LYS A N 1
ATOM 540 C CA . LYS A 1 72 ? -5.420 2.127 -1.998 1.00 95.94 72 LYS A CA 1
ATOM 541 C C . LYS A 1 72 ? -6.309 1.289 -2.921 1.00 95.94 72 LYS A C 1
ATOM 543 O O . LYS A 1 72 ? -6.855 0.261 -2.515 1.00 95.94 72 LYS A O 1
ATOM 548 N N . GLY A 1 73 ? -6.394 1.677 -4.195 1.00 95.75 73 GLY A N 1
ATOM 549 C CA . GLY A 1 73 ? -7.183 0.972 -5.211 1.00 95.75 73 GLY A CA 1
ATOM 550 C C . GLY A 1 73 ? -6.989 -0.547 -5.236 1.00 95.75 73 GLY A C 1
ATOM 551 O O . GLY A 1 73 ? -7.953 -1.296 -5.070 1.00 95.75 73 GLY A O 1
ATOM 552 N N . CYS A 1 74 ? -5.749 -1.029 -5.343 1.00 95.06 74 CYS A N 1
ATOM 553 C CA . CYS A 1 74 ? -5.480 -2.471 -5.381 1.00 95.06 74 CYS A CA 1
ATOM 554 C C . CYS A 1 74 ? -5.807 -3.213 -4.068 1.00 95.06 74 CYS A C 1
ATOM 556 O O . CYS A 1 74 ? -6.263 -4.355 -4.129 1.00 95.06 74 CYS A O 1
ATOM 558 N N . ASP A 1 75 ? -5.658 -2.577 -2.903 1.00 96.88 75 ASP A N 1
ATOM 559 C CA . ASP A 1 75 ? -5.989 -3.210 -1.616 1.00 96.88 75 ASP A CA 1
ATOM 560 C C . ASP A 1 75 ? -7.499 -3.289 -1.414 1.00 96.88 75 ASP A C 1
ATOM 562 O O . ASP A 1 75 ? -8.012 -4.310 -0.964 1.00 96.88 75 ASP A O 1
ATOM 566 N N . SER A 1 76 ? -8.234 -2.254 -1.836 1.00 96.94 76 SER A N 1
ATOM 567 C CA . SER A 1 76 ? -9.697 -2.227 -1.739 1.00 96.94 76 SER A CA 1
ATOM 568 C C . SER A 1 76 ? -10.346 -3.397 -2.485 1.00 96.94 76 SER A C 1
ATOM 570 O O . SER A 1 76 ? -11.309 -3.982 -1.999 1.00 96.94 76 SER A O 1
ATOM 572 N N . ARG A 1 77 ? -9.767 -3.826 -3.616 1.00 96.25 77 ARG A N 1
ATOM 573 C CA . ARG A 1 77 ? -10.217 -5.018 -4.353 1.00 96.25 77 ARG A CA 1
ATOM 574 C C . ARG A 1 77 ? -10.046 -6.299 -3.536 1.00 96.25 77 ARG A C 1
ATOM 576 O O . ARG A 1 77 ? -10.888 -7.186 -3.621 1.00 96.25 77 ARG A O 1
ATOM 583 N N . SER A 1 78 ? -8.993 -6.378 -2.723 1.00 96.25 78 SER A N 1
ATOM 584 C CA . SER A 1 78 ? -8.789 -7.506 -1.807 1.00 96.25 78 SER A CA 1
ATOM 585 C C . SER A 1 78 ? -9.832 -7.507 -0.692 1.00 96.25 78 SER A C 1
ATOM 587 O O . SER A 1 78 ? -10.343 -8.565 -0.346 1.00 96.25 78 SER A O 1
ATOM 589 N N . VAL A 1 79 ? -10.197 -6.330 -0.173 1.00 97.31 79 VAL A N 1
ATOM 590 C CA . VAL A 1 79 ? -11.295 -6.197 0.799 1.00 97.31 79 VAL A CA 1
ATOM 591 C C . VAL A 1 79 ? -12.622 -6.655 0.188 1.00 97.31 79 VAL A C 1
ATOM 593 O O . VAL A 1 79 ? -13.329 -7.451 0.798 1.00 97.31 79 VAL A O 1
ATOM 596 N N . VAL A 1 80 ? -12.936 -6.228 -1.042 1.00 97.19 80 VAL A N 1
ATOM 597 C CA . VAL A 1 80 ? -14.139 -6.680 -1.769 1.00 97.19 80 VAL A CA 1
ATOM 598 C C . VAL A 1 80 ? -14.159 -8.199 -1.921 1.00 97.19 80 VAL A C 1
ATOM 600 O O . VAL A 1 80 ? -15.194 -8.814 -1.663 1.00 97.19 80 VAL A O 1
ATOM 603 N N . GLN A 1 81 ? -13.031 -8.808 -2.300 1.00 97.19 81 GLN A N 1
ATOM 604 C CA . GLN A 1 81 ? -12.949 -10.259 -2.467 1.00 97.19 81 GLN A CA 1
ATOM 605 C C . GLN A 1 81 ? -13.225 -10.987 -1.151 1.00 97.19 81 GLN A C 1
ATOM 607 O O . GLN A 1 81 ? -14.068 -11.875 -1.108 1.00 97.19 81 GLN A O 1
ATOM 612 N N . GLN A 1 82 ? -12.587 -10.561 -0.060 1.00 96.69 82 GLN A N 1
ATOM 613 C CA . GLN A 1 82 ? -12.776 -11.178 1.254 1.00 96.69 82 GLN A CA 1
ATOM 614 C C . GLN A 1 82 ? -14.207 -11.043 1.782 1.00 96.69 82 GLN A C 1
ATOM 616 O O . GLN A 1 82 ? -14.708 -11.959 2.432 1.00 96.69 82 GLN A O 1
ATOM 621 N N . ILE A 1 83 ? -14.879 -9.927 1.485 1.00 95.75 83 ILE A N 1
ATOM 622 C CA . ILE A 1 83 ? -16.297 -9.744 1.811 1.00 95.75 83 ILE A CA 1
ATOM 623 C C . ILE A 1 83 ? -17.167 -10.676 0.964 1.00 95.75 83 ILE A C 1
ATOM 625 O O . ILE A 1 83 ? -18.056 -11.342 1.488 1.00 95.75 83 ILE A O 1
ATOM 629 N N . THR A 1 84 ? -16.894 -10.751 -0.338 1.00 96.69 84 THR A N 1
ATOM 630 C CA . THR A 1 84 ? -17.658 -11.578 -1.286 1.00 96.69 84 THR A CA 1
ATOM 631 C C . THR A 1 84 ? -17.533 -13.068 -0.967 1.00 96.69 84 THR A C 1
ATOM 633 O O . THR A 1 84 ? -18.515 -13.800 -1.042 1.00 96.69 84 THR A O 1
ATOM 636 N N . GLU A 1 85 ? -16.348 -13.514 -0.554 1.00 96.50 85 GLU A N 1
ATOM 637 C CA . GLU A 1 85 ? -16.081 -14.893 -0.128 1.00 96.50 85 GLU A CA 1
ATOM 638 C C . GLU A 1 85 ? -16.551 -15.191 1.308 1.00 96.50 85 GLU A C 1
ATOM 640 O O . GLU A 1 85 ? -16.454 -16.327 1.770 1.00 96.50 85 GLU A O 1
ATOM 645 N N . GLY A 1 86 ? -17.063 -14.193 2.037 1.00 94.12 86 GLY A N 1
ATOM 646 C CA . GLY A 1 86 ? -17.547 -14.360 3.410 1.00 94.12 86 GLY A CA 1
ATOM 647 C C . GLY A 1 86 ? -16.443 -14.596 4.449 1.00 94.12 86 GLY A C 1
ATOM 648 O O . GLY A 1 86 ? -16.731 -15.051 5.560 1.00 94.12 86 GLY A O 1
ATOM 649 N N . LEU A 1 87 ? -15.186 -14.283 4.118 1.00 94.75 87 LEU A N 1
ATOM 650 C CA . LEU A 1 87 ? -14.072 -14.305 5.071 1.00 94.75 87 LEU A CA 1
ATOM 651 C C . LEU A 1 87 ? -14.240 -13.216 6.135 1.00 94.75 87 LEU A C 1
ATOM 653 O O . LEU A 1 87 ? -13.902 -13.430 7.300 1.00 94.75 87 LEU A O 1
ATOM 657 N N . VAL A 1 88 ? -14.813 -12.079 5.736 1.00 94.50 88 VAL A N 1
ATOM 658 C CA . VAL A 1 88 ? -15.072 -10.914 6.585 1.00 94.50 88 VAL A CA 1
ATOM 659 C C . VAL A 1 88 ? -16.467 -10.376 6.276 1.00 94.50 88 VAL A C 1
ATOM 661 O O . VAL A 1 88 ? -16.894 -10.393 5.124 1.00 94.50 88 VAL A O 1
ATOM 664 N N . LYS A 1 89 ? -17.199 -9.888 7.281 1.00 96.44 89 LYS A N 1
ATOM 665 C CA . LYS A 1 89 ? -18.504 -9.257 7.042 1.00 96.44 89 LYS A CA 1
ATOM 666 C C . LYS A 1 89 ? -18.349 -7.769 6.755 1.00 96.44 89 LYS A C 1
ATOM 668 O O . LYS A 1 89 ? -17.508 -7.103 7.354 1.00 96.44 89 LYS A O 1
ATOM 673 N N . ARG A 1 90 ? -19.183 -7.215 5.873 1.00 96.12 90 ARG A N 1
ATOM 674 C CA . ARG A 1 90 ? -19.086 -5.804 5.465 1.00 96.12 90 ARG A CA 1
ATOM 675 C C . ARG A 1 90 ? -19.277 -4.839 6.638 1.00 96.12 90 ARG A C 1
ATOM 677 O O . ARG A 1 90 ? -18.607 -3.813 6.694 1.00 96.12 90 ARG A O 1
ATOM 684 N N . GLU A 1 91 ? -20.184 -5.169 7.548 1.00 95.38 91 GLU A N 1
ATOM 685 C CA . GLU A 1 91 ? -20.506 -4.408 8.757 1.00 95.38 91 GLU A CA 1
ATOM 686 C C . GLU A 1 91 ? -19.395 -4.439 9.820 1.00 95.38 91 GLU A C 1
ATOM 688 O O . GLU A 1 91 ? -19.350 -3.574 10.694 1.00 95.38 91 GLU A O 1
ATOM 693 N N . GLU A 1 92 ? -18.480 -5.409 9.728 1.00 95.44 92 GLU A N 1
ATOM 694 C CA . GLU A 1 92 ? -17.321 -5.558 10.613 1.00 95.44 92 GLU A CA 1
ATOM 695 C C . GLU A 1 92 ? -16.113 -4.731 10.124 1.00 95.44 92 GLU A C 1
ATOM 697 O O . GLU A 1 92 ? -15.089 -4.691 10.799 1.00 95.44 92 GLU A O 1
ATOM 702 N N . VAL A 1 93 ? -16.212 -4.031 8.984 1.00 97.06 93 VAL A N 1
ATOM 703 C CA . VAL A 1 93 ? -15.094 -3.266 8.407 1.00 97.06 93 VAL A CA 1
ATOM 704 C C . VAL A 1 93 ? -15.494 -1.826 8.102 1.00 97.06 93 VAL A C 1
ATOM 706 O O . VAL A 1 93 ? -16.497 -1.583 7.436 1.00 97.06 93 VAL A O 1
ATOM 709 N N . VAL A 1 94 ? -14.669 -0.874 8.539 1.00 98.12 94 VAL A N 1
ATOM 710 C CA . VAL A 1 94 ? -14.733 0.539 8.142 1.00 98.12 94 VAL A CA 1
ATOM 711 C C . VAL A 1 94 ? -13.577 0.834 7.190 1.00 98.12 94 VAL A C 1
ATOM 713 O O . VAL A 1 94 ? -12.414 0.663 7.547 1.00 98.12 94 VAL A O 1
ATOM 716 N N . ILE A 1 95 ? -13.878 1.260 5.969 1.00 98.38 95 ILE A N 1
ATOM 717 C CA . ILE A 1 95 ? -12.896 1.367 4.888 1.00 98.38 95 ILE A CA 1
ATOM 718 C C . ILE A 1 95 ? -12.575 2.839 4.614 1.00 98.38 95 ILE A C 1
ATOM 720 O O . ILE A 1 95 ? -13.430 3.592 4.149 1.00 98.38 95 ILE A O 1
ATOM 724 N N . ILE A 1 96 ? -11.327 3.239 4.850 1.00 98.44 96 ILE A N 1
ATOM 725 C CA . ILE A 1 96 ? -10.801 4.571 4.533 1.00 98.44 96 ILE A CA 1
ATOM 726 C C . ILE A 1 96 ? -10.012 4.465 3.224 1.00 98.44 96 ILE A C 1
ATOM 728 O O . ILE A 1 96 ? -8.940 3.864 3.171 1.00 98.44 96 ILE A O 1
ATOM 732 N N . GLY A 1 97 ? -10.562 5.008 2.144 1.00 97.75 97 GLY A N 1
ATOM 733 C CA . GLY A 1 97 ? -9.966 4.972 0.811 1.00 97.75 97 GLY A CA 1
ATOM 734 C C . GLY A 1 97 ? -9.156 6.224 0.489 1.00 97.75 97 GLY A C 1
ATOM 735 O O . GLY A 1 97 ? -9.463 7.309 0.979 1.00 97.75 97 GLY A O 1
ATOM 736 N N . PHE A 1 98 ? -8.151 6.092 -0.376 1.00 97.25 98 PHE A N 1
ATOM 737 C CA . PHE A 1 98 ? -7.412 7.236 -0.923 1.00 97.25 98 PHE A CA 1
ATOM 738 C C . PHE A 1 98 ? -6.912 6.969 -2.357 1.00 97.25 98 PHE A C 1
ATOM 740 O O . PHE A 1 98 ? -6.825 5.804 -2.774 1.00 97.25 98 PHE A O 1
ATOM 747 N N . PRO A 1 99 ? -6.595 8.021 -3.138 1.00 95.81 99 PRO A N 1
ATOM 748 C CA . PRO A 1 99 ? -6.010 7.889 -4.469 1.00 95.81 99 PRO A CA 1
ATOM 749 C C . PRO A 1 99 ? -4.530 7.489 -4.376 1.00 95.81 99 PRO A C 1
ATOM 751 O O . PRO A 1 99 ? -3.736 8.120 -3.680 1.00 95.81 99 PRO A O 1
ATOM 754 N N . CYS A 1 100 ? -4.125 6.452 -5.105 1.00 94.81 100 CYS A N 1
ATOM 755 C CA . CYS A 1 100 ? -2.740 5.987 -5.135 1.00 94.81 100 CYS A CA 1
ATOM 756 C C . CYS A 1 100 ? -2.014 6.448 -6.401 1.00 94.81 100 CYS A C 1
ATOM 758 O O . CYS A 1 100 ? -2.515 6.288 -7.512 1.00 94.81 100 CYS A O 1
ATOM 760 N N . THR A 1 101 ? -0.791 6.949 -6.234 1.00 91.50 101 THR A N 1
ATOM 761 C CA . THR A 1 101 ? 0.096 7.381 -7.328 1.00 91.50 101 THR A CA 1
ATOM 762 C C . THR A 1 101 ? 1.121 6.319 -7.740 1.00 91.50 101 THR A C 1
ATOM 764 O O . THR A 1 101 ? 1.966 6.576 -8.592 1.00 91.50 101 THR A O 1
ATOM 767 N N . GLY A 1 102 ? 1.032 5.115 -7.169 1.00 94.25 102 GLY A N 1
ATOM 768 C CA . GLY A 1 102 ? 1.966 4.012 -7.385 1.00 94.25 102 GLY A CA 1
ATOM 769 C C . GLY A 1 102 ? 2.805 3.691 -6.150 1.00 94.25 102 GLY A C 1
ATOM 770 O O . GLY A 1 102 ? 2.850 4.459 -5.190 1.00 94.25 102 GLY A O 1
ATOM 771 N N . VAL A 1 103 ? 3.449 2.524 -6.175 1.00 95.62 103 VAL A N 1
ATOM 772 C CA . VAL A 1 103 ? 4.352 2.055 -5.114 1.00 95.62 103 VAL A CA 1
ATOM 773 C C . VAL A 1 103 ? 5.700 1.658 -5.698 1.00 95.62 103 VAL A C 1
ATOM 775 O O . VAL A 1 103 ? 5.782 1.273 -6.866 1.00 95.62 103 VAL A O 1
ATOM 778 N N . VAL A 1 104 ? 6.754 1.760 -4.896 1.00 96.00 104 VAL A N 1
ATOM 779 C CA . VAL A 1 104 ? 8.117 1.429 -5.324 1.00 96.00 104 VAL A CA 1
ATOM 780 C C . VAL A 1 104 ? 8.365 -0.078 -5.355 1.00 96.00 104 VAL A C 1
ATOM 782 O O . VAL A 1 104 ? 7.720 -0.851 -4.647 1.00 96.00 104 VAL A O 1
ATOM 785 N N . ASP A 1 105 ? 9.337 -0.481 -6.165 1.00 95.88 105 ASP A N 1
ATOM 786 C CA . ASP A 1 105 ? 9.900 -1.822 -6.218 1.00 95.88 105 ASP A CA 1
ATOM 787 C C . ASP A 1 105 ? 11.339 -1.787 -5.685 1.00 95.88 105 ASP A C 1
ATOM 789 O O . ASP A 1 105 ? 12.235 -1.172 -6.271 1.00 95.88 105 ASP A O 1
ATOM 793 N N . ILE A 1 106 ? 11.559 -2.459 -4.554 1.00 94.06 106 ILE A N 1
ATOM 794 C CA . ILE A 1 106 ? 12.858 -2.497 -3.875 1.00 94.06 106 ILE A CA 1
ATOM 795 C C . ILE A 1 106 ? 13.934 -3.118 -4.772 1.00 94.06 106 ILE A C 1
ATOM 797 O O . ILE A 1 106 ? 15.075 -2.663 -4.735 1.00 94.06 106 ILE A O 1
ATOM 801 N N . SER A 1 107 ? 13.597 -4.098 -5.617 1.00 93.88 107 SER A N 1
ATOM 802 C CA . SER A 1 107 ? 14.561 -4.727 -6.524 1.00 93.88 107 SER A CA 1
ATOM 803 C C . SER A 1 107 ? 15.054 -3.752 -7.595 1.00 93.88 107 SER A C 1
ATOM 805 O O . SER A 1 107 ? 16.233 -3.775 -7.948 1.00 93.88 107 SER A O 1
ATOM 807 N N . LYS A 1 108 ? 14.199 -2.836 -8.069 1.00 95.62 108 LYS A N 1
ATOM 808 C CA . LYS A 1 108 ? 14.620 -1.770 -8.995 1.00 95.62 108 LYS A CA 1
ATOM 809 C C . LYS A 1 108 ? 15.510 -0.738 -8.314 1.00 95.62 108 LYS A C 1
ATOM 811 O O . LYS A 1 108 ? 16.474 -0.274 -8.917 1.00 95.62 108 LYS A O 1
ATOM 816 N N . ILE A 1 109 ? 15.211 -0.403 -7.059 1.00 94.75 109 ILE A N 1
ATOM 817 C CA . ILE A 1 109 ? 16.047 0.493 -6.250 1.00 94.75 109 ILE A CA 1
ATOM 818 C C . ILE A 1 109 ? 17.426 -0.143 -6.032 1.00 94.75 109 ILE A C 1
ATOM 820 O O . ILE A 1 109 ? 18.433 0.480 -6.351 1.00 94.75 109 ILE A O 1
ATOM 824 N N . ALA A 1 110 ? 17.476 -1.401 -5.589 1.00 93.50 110 ALA A N 1
ATOM 825 C CA . ALA A 1 110 ? 18.715 -2.162 -5.410 1.00 93.50 110 ALA A CA 1
ATOM 826 C C . ALA A 1 110 ? 19.561 -2.197 -6.696 1.00 93.50 110 ALA A C 1
ATOM 828 O O . ALA A 1 110 ? 20.748 -1.869 -6.676 1.00 93.50 110 ALA A O 1
ATOM 829 N N . ALA A 1 111 ? 18.933 -2.474 -7.845 1.00 94.06 111 ALA A N 1
ATOM 830 C CA . ALA A 1 111 ? 19.607 -2.467 -9.143 1.00 94.06 111 ALA A CA 1
ATOM 831 C C . ALA A 1 111 ? 20.206 -1.094 -9.505 1.00 94.06 111 ALA A C 1
ATOM 833 O O . ALA A 1 111 ? 21.302 -1.031 -10.060 1.00 94.06 111 ALA A O 1
ATOM 834 N N . LYS A 1 112 ? 19.521 0.010 -9.179 1.00 93.19 112 LYS A N 1
ATOM 835 C CA . LYS A 1 112 ? 20.014 1.377 -9.429 1.00 93.19 112 LYS A CA 1
ATOM 836 C C . LYS A 1 112 ? 21.159 1.778 -8.496 1.00 93.19 112 LYS A C 1
ATOM 838 O O . LYS A 1 112 ? 22.075 2.468 -8.948 1.00 93.19 112 LYS A O 1
ATOM 843 N N . LEU A 1 113 ? 21.124 1.315 -7.244 1.00 90.56 113 LEU A N 1
ATOM 844 C CA . LEU A 1 113 ? 22.195 1.516 -6.263 1.00 90.56 113 LEU A CA 1
ATOM 845 C C . LEU A 1 113 ? 23.390 0.575 -6.493 1.00 90.56 113 LEU A C 1
ATOM 847 O O . LEU A 1 113 ? 24.444 0.785 -5.897 1.00 90.56 113 LEU A O 1
ATOM 851 N N . GLY A 1 114 ? 23.238 -0.452 -7.335 1.00 90.50 114 GLY A N 1
ATOM 852 C CA . GLY A 1 114 ? 24.287 -1.430 -7.625 1.00 90.50 114 GLY A CA 1
ATOM 853 C C . GLY A 1 114 ? 24.640 -2.325 -6.435 1.00 90.50 114 GLY A C 1
ATOM 854 O O . GLY A 1 114 ? 25.752 -2.845 -6.380 1.00 90.50 114 GLY A O 1
ATOM 855 N N . GLN A 1 115 ? 23.724 -2.483 -5.476 1.00 89.69 115 GLN A N 1
ATOM 856 C CA . GLN A 1 115 ? 23.910 -3.317 -4.291 1.00 89.69 115 GLN A CA 1
ATOM 857 C C . GLN A 1 115 ? 22.590 -3.972 -3.885 1.00 89.69 115 GLN A C 1
ATOM 859 O O . GLN A 1 115 ? 21.523 -3.369 -4.033 1.00 89.69 115 GLN A O 1
ATOM 864 N N . ASP A 1 116 ? 22.668 -5.177 -3.328 1.00 88.38 116 ASP A N 1
ATOM 865 C CA . ASP A 1 116 ? 21.518 -5.793 -2.677 1.00 88.38 116 ASP A CA 1
ATOM 866 C C . ASP A 1 116 ? 21.163 -4.998 -1.419 1.00 88.38 116 ASP A C 1
ATOM 868 O O . ASP A 1 116 ? 22.026 -4.609 -0.632 1.00 88.38 116 ASP A O 1
ATOM 872 N N . LEU A 1 117 ? 19.873 -4.729 -1.242 1.00 88.75 117 LEU A N 1
ATOM 873 C CA . LEU A 1 117 ? 19.366 -4.002 -0.087 1.00 88.75 117 LEU A CA 1
ATOM 874 C C . LEU A 1 117 ? 18.737 -5.013 0.855 1.00 88.75 117 LEU A C 1
ATOM 876 O O . LEU A 1 117 ? 17.580 -5.365 0.666 1.00 88.75 117 LEU A O 1
ATOM 880 N N . GLU A 1 118 ? 19.457 -5.463 1.873 1.00 87.75 118 GLU A N 1
ATOM 881 C CA . GLU A 1 118 ? 18.882 -6.282 2.946 1.00 87.75 118 GLU A CA 1
ATOM 882 C C . GLU A 1 118 ? 18.111 -5.408 3.959 1.00 87.75 118 GLU A C 1
ATOM 884 O O . GLU A 1 118 ? 18.323 -4.186 4.018 1.00 87.75 118 GLU A O 1
ATOM 889 N N . PRO A 1 119 ? 17.183 -5.983 4.751 1.00 87.62 119 PRO A N 1
ATOM 890 C CA . PRO A 1 119 ? 16.510 -5.254 5.824 1.00 87.62 119 PRO A CA 1
ATOM 891 C C . PRO A 1 119 ? 17.509 -4.597 6.787 1.00 87.62 119 PRO A C 1
ATOM 893 O O . PRO A 1 119 ? 18.424 -5.251 7.283 1.00 87.62 119 PRO A O 1
ATOM 896 N N . GLY A 1 120 ? 17.325 -3.304 7.065 1.00 88.00 120 GLY A N 1
ATOM 897 C CA . GLY A 1 120 ? 18.185 -2.541 7.980 1.00 88.00 120 GLY A CA 1
ATOM 898 C C . GLY A 1 120 ? 19.382 -1.837 7.326 1.00 88.00 120 GLY A C 1
ATOM 899 O O . GLY A 1 120 ? 20.089 -1.100 8.009 1.00 88.00 120 GLY A O 1
ATOM 900 N N . MET A 1 121 ? 19.618 -2.014 6.019 1.00 91.19 121 MET A N 1
ATOM 901 C CA . MET A 1 121 ? 20.744 -1.367 5.319 1.00 91.19 121 MET A CA 1
ATOM 902 C C . MET A 1 121 ? 20.488 0.097 4.932 1.00 91.19 121 MET A C 1
ATOM 904 O O . MET A 1 121 ? 21.433 0.864 4.733 1.00 91.19 121 MET A O 1
ATOM 908 N N . VAL A 1 122 ? 19.221 0.501 4.813 1.00 93.00 122 VAL A N 1
ATOM 909 C CA . VAL A 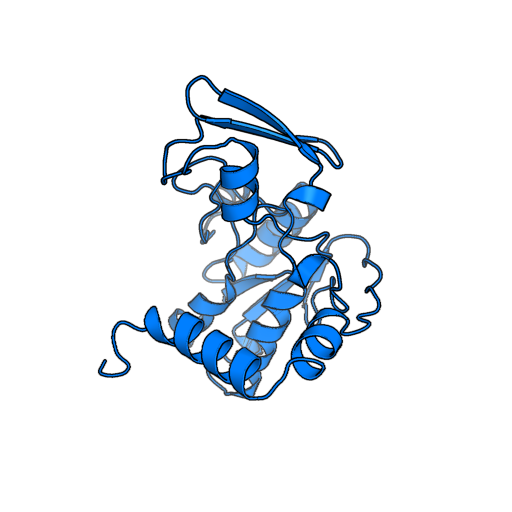1 122 ? 18.851 1.878 4.468 1.00 93.00 122 VAL A CA 1
ATOM 910 C C . VAL A 1 122 ? 18.835 2.723 5.739 1.00 93.00 122 VAL A C 1
ATOM 912 O O . VAL A 1 122 ? 18.079 2.452 6.665 1.00 93.00 122 VAL A O 1
ATOM 915 N N . SER A 1 123 ? 19.667 3.760 5.780 1.00 92.12 123 SER A N 1
ATOM 916 C CA . SER A 1 123 ? 19.798 4.654 6.940 1.00 92.12 123 SER A CA 1
ATOM 917 C C . SER A 1 123 ? 18.841 5.842 6.883 1.00 92.12 123 SER A C 1
ATOM 919 O O . SER A 1 123 ? 18.346 6.296 7.912 1.00 92.12 123 SER A O 1
ATOM 921 N N . SER A 1 124 ? 18.552 6.342 5.682 1.00 92.06 124 SER A N 1
ATOM 922 C CA . SER A 1 124 ? 17.605 7.434 5.480 1.00 92.06 124 SER A CA 1
ATOM 923 C C . SER A 1 124 ? 16.946 7.346 4.114 1.00 92.06 124 SER A C 1
ATOM 925 O O . SER A 1 124 ? 17.561 6.911 3.137 1.00 92.06 124 SER A O 1
ATOM 927 N N . LEU A 1 125 ? 15.707 7.820 4.051 1.00 93.50 125 LEU A N 1
ATOM 928 C CA . LEU A 1 125 ? 14.939 7.935 2.824 1.00 93.50 125 LEU A CA 1
ATOM 929 C C . LEU A 1 125 ? 14.112 9.216 2.873 1.00 93.50 125 LEU A C 1
ATOM 931 O O . LEU A 1 125 ? 13.494 9.516 3.894 1.00 93.50 125 LEU A O 1
ATOM 935 N N . SER A 1 126 ? 14.095 9.960 1.773 1.00 92.38 126 SER A N 1
ATOM 936 C CA . SER A 1 126 ? 13.209 11.108 1.602 1.00 92.38 126 SER A CA 1
ATOM 937 C C . SER A 1 126 ? 12.494 11.043 0.257 1.00 92.38 126 SER A C 1
ATOM 939 O O . SER A 1 126 ? 13.048 10.612 -0.754 1.00 92.38 126 SER A O 1
ATOM 941 N N . ILE A 1 127 ? 11.226 11.450 0.262 1.00 91.75 127 ILE A N 1
ATOM 942 C CA . ILE A 1 127 ? 10.399 11.566 -0.938 1.00 91.75 127 ILE A CA 1
ATOM 943 C C . ILE A 1 127 ? 10.031 13.036 -1.076 1.00 91.75 127 ILE A C 1
ATOM 945 O O . ILE A 1 127 ? 9.392 13.604 -0.191 1.00 91.75 127 ILE A O 1
ATOM 949 N N . ALA A 1 128 ? 10.440 13.647 -2.183 1.00 89.94 128 ALA A N 1
ATOM 950 C CA . ALA A 1 128 ? 10.137 15.034 -2.502 1.00 89.94 128 ALA A CA 1
ATOM 951 C C . ALA A 1 128 ? 9.598 15.108 -3.932 1.00 89.94 128 ALA A C 1
ATOM 953 O O . ALA A 1 128 ? 10.350 15.001 -4.902 1.00 89.94 128 ALA A O 1
ATOM 954 N N . GLY A 1 129 ? 8.280 15.272 -4.061 1.00 87.50 129 GLY A N 1
ATOM 955 C CA . GLY A 1 129 ? 7.607 15.283 -5.358 1.00 87.50 129 GLY A CA 1
ATOM 956 C C . GLY A 1 129 ? 7.753 13.946 -6.088 1.00 87.50 129 GLY A C 1
ATOM 957 O O . GLY A 1 129 ? 7.293 12.916 -5.601 1.00 87.50 129 GLY A O 1
ATOM 958 N N . ASP A 1 130 ? 8.390 13.974 -7.256 1.00 90.38 130 ASP A N 1
ATOM 959 C CA . ASP A 1 130 ? 8.627 12.827 -8.137 1.00 90.38 130 ASP A CA 1
ATOM 960 C C . ASP A 1 130 ? 9.976 12.129 -7.894 1.00 90.38 130 ASP A C 1
ATOM 962 O O . ASP A 1 130 ? 10.345 11.220 -8.640 1.00 90.38 130 ASP A O 1
ATOM 966 N N . LYS A 1 131 ? 10.717 12.532 -6.855 1.00 94.81 131 LYS A N 1
ATOM 967 C CA . LYS A 1 131 ? 12.054 12.019 -6.543 1.00 94.81 131 LYS A CA 1
ATOM 968 C C . LYS A 1 131 ? 12.096 11.303 -5.203 1.00 94.81 131 LYS A C 1
ATOM 970 O O . LYS A 1 131 ? 11.513 11.747 -4.213 1.00 94.81 131 LYS A O 1
ATOM 975 N N . LEU A 1 132 ? 12.848 10.211 -5.195 1.00 94.44 132 LEU A N 1
ATOM 976 C CA . LEU A 1 132 ? 13.172 9.386 -4.046 1.00 94.44 132 LEU A CA 1
ATOM 977 C C . LEU A 1 132 ? 14.681 9.458 -3.809 1.00 94.44 132 LEU A C 1
ATOM 979 O O . LEU A 1 132 ? 15.455 9.021 -4.659 1.00 94.44 132 LEU A O 1
ATOM 983 N N . THR A 1 133 ? 15.107 9.967 -2.658 1.00 95.50 133 THR A N 1
ATOM 984 C CA . THR A 1 133 ? 16.511 9.917 -2.239 1.00 95.50 133 THR A CA 1
ATOM 985 C C . THR A 1 133 ? 16.680 8.800 -1.220 1.00 95.50 133 THR A C 1
ATOM 987 O O . THR A 1 133 ? 16.024 8.805 -0.179 1.00 95.50 133 THR A O 1
ATOM 990 N N . VAL A 1 134 ? 17.545 7.831 -1.524 1.00 95.12 134 VAL A N 1
ATOM 991 C CA . VAL A 1 134 ? 17.834 6.674 -0.665 1.00 95.12 134 VAL A CA 1
ATOM 992 C C . VAL A 1 134 ? 19.301 6.702 -0.269 1.00 95.12 134 VAL A C 1
ATOM 994 O O . VAL A 1 134 ? 20.171 6.864 -1.127 1.00 95.12 134 VAL A O 1
ATOM 997 N N . LYS A 1 135 ? 19.569 6.501 1.024 1.00 93.94 135 LYS A N 1
ATOM 998 C CA . LYS A 1 135 ? 20.919 6.328 1.558 1.00 93.94 135 LYS A CA 1
ATOM 999 C C . LYS A 1 135 ? 21.090 4.950 2.187 1.00 93.94 135 LYS A C 1
ATOM 1001 O O . LYS A 1 135 ? 20.467 4.657 3.211 1.00 93.94 135 LYS A O 1
ATOM 1006 N N . ALA A 1 136 ? 21.970 4.136 1.617 1.00 92.50 136 ALA A N 1
ATOM 1007 C CA . ALA A 1 136 ? 22.339 2.814 2.114 1.00 92.50 136 ALA A CA 1
ATOM 1008 C C . ALA A 1 136 ? 23.861 2.750 2.318 1.00 92.50 136 ALA A C 1
ATOM 1010 O O . ALA A 1 136 ? 24.631 2.867 1.362 1.00 92.50 136 ALA A O 1
ATOM 1011 N N . GLY A 1 137 ? 24.298 2.632 3.577 1.00 87.00 137 GLY A N 1
ATOM 1012 C CA . GLY A 1 137 ? 25.713 2.772 3.943 1.00 87.00 137 GLY A CA 1
ATOM 1013 C C . GLY A 1 137 ? 26.314 4.102 3.461 1.00 87.00 137 GLY A C 1
ATOM 1014 O O . GLY A 1 137 ? 25.779 5.174 3.754 1.00 87.00 137 GLY A O 1
ATOM 1015 N N . ASP A 1 138 ? 27.399 4.015 2.688 1.00 84.88 138 ASP A N 1
ATOM 1016 C CA . ASP A 1 138 ? 28.093 5.164 2.084 1.00 84.88 138 ASP A CA 1
ATOM 1017 C C . ASP A 1 138 ? 27.504 5.596 0.728 1.00 84.88 138 ASP A C 1
ATOM 1019 O O . ASP A 1 138 ? 27.959 6.570 0.128 1.00 84.88 138 ASP A O 1
ATOM 1023 N N . THR A 1 139 ? 26.499 4.876 0.219 1.00 88.06 139 THR A N 1
ATOM 1024 C CA . THR A 1 139 ? 25.863 5.176 -1.068 1.00 88.06 139 THR A CA 1
ATOM 1025 C C . THR A 1 139 ? 24.616 6.018 -0.849 1.00 88.06 139 THR A C 1
ATOM 1027 O O . THR A 1 139 ? 23.691 5.607 -0.150 1.00 88.06 139 THR A O 1
ATOM 1030 N N . GLU A 1 140 ? 24.565 7.182 -1.488 1.00 93.06 140 GLU A N 1
ATOM 1031 C CA . GLU A 1 140 ? 23.387 8.042 -1.533 1.00 93.06 140 GLU A CA 1
ATOM 1032 C C . GLU A 1 140 ? 23.031 8.319 -2.991 1.00 93.06 140 GLU A C 1
ATOM 1034 O O . GLU A 1 140 ? 23.876 8.746 -3.779 1.00 93.06 140 GLU A O 1
ATOM 1039 N N . GLN A 1 141 ? 21.781 8.055 -3.365 1.00 93.62 141 GLN A N 1
ATOM 1040 C CA . GLN A 1 141 ? 21.321 8.241 -4.734 1.00 93.62 141 GLN A CA 1
ATOM 1041 C C . GLN A 1 141 ? 19.917 8.831 -4.750 1.00 93.62 141 GLN A C 1
ATOM 1043 O O . GLN A 1 141 ? 19.052 8.456 -3.959 1.00 93.62 141 GLN A O 1
ATOM 1048 N N . THR A 1 142 ? 19.693 9.754 -5.683 1.00 96.19 142 THR A N 1
ATOM 1049 C CA . THR A 1 142 ? 18.367 10.298 -5.973 1.00 96.19 142 THR A CA 1
ATOM 1050 C C . THR A 1 142 ? 17.851 9.676 -7.261 1.00 96.19 142 THR A C 1
ATOM 1052 O O . THR A 1 142 ? 18.501 9.764 -8.300 1.00 96.19 142 THR A O 1
ATOM 1055 N N . LEU A 1 143 ? 16.683 9.051 -7.177 1.00 95.12 143 LEU A N 1
ATOM 1056 C CA . LEU A 1 143 ? 16.036 8.300 -8.243 1.00 95.12 143 LEU A CA 1
ATOM 1057 C C . LEU A 1 143 ? 14.678 8.927 -8.552 1.00 95.12 143 LEU A C 1
ATOM 1059 O O . LEU A 1 143 ? 13.971 9.368 -7.646 1.00 95.12 143 LEU A O 1
ATOM 1063 N N . ALA A 1 144 ? 14.294 8.960 -9.825 1.00 95.25 144 ALA A N 1
ATOM 1064 C CA . ALA A 1 144 ? 12.930 9.322 -10.189 1.00 95.25 144 ALA A CA 1
ATOM 1065 C C . ALA A 1 144 ? 11.982 8.181 -9.794 1.00 95.25 144 ALA A C 1
ATOM 1067 O O . ALA A 1 144 ? 12.254 7.017 -10.096 1.00 95.25 144 ALA A O 1
ATOM 1068 N N . LEU A 1 145 ? 10.853 8.500 -9.155 1.00 93.19 145 LEU A N 1
ATOM 1069 C CA . LEU A 1 145 ? 9.858 7.505 -8.742 1.00 93.19 145 LEU A CA 1
ATOM 1070 C C . LEU A 1 145 ? 9.380 6.662 -9.926 1.00 93.19 145 LEU A C 1
ATOM 1072 O O . LEU A 1 145 ? 9.187 5.462 -9.780 1.00 93.19 145 LEU A O 1
ATOM 1076 N N . THR A 1 146 ? 9.255 7.259 -11.111 1.00 93.00 146 THR A N 1
ATOM 1077 C CA . THR A 1 146 ? 8.864 6.567 -12.347 1.00 93.00 146 THR A CA 1
ATOM 1078 C C . THR A 1 146 ? 9.833 5.459 -12.764 1.00 93.00 146 THR A C 1
ATOM 1080 O O . THR A 1 146 ? 9.397 4.484 -13.367 1.00 93.00 146 THR A O 1
ATOM 1083 N N . GLU A 1 147 ? 11.120 5.561 -12.422 1.00 94.19 147 GLU A N 1
ATOM 1084 C CA . GLU A 1 147 ? 12.135 4.555 -12.765 1.00 94.19 147 GLU A CA 1
ATOM 1085 C C . GLU A 1 147 ? 12.165 3.371 -11.795 1.00 94.19 147 GLU A C 1
ATOM 1087 O O . GLU A 1 147 ? 12.635 2.290 -12.149 1.00 94.19 147 GLU A O 1
ATOM 1092 N N . VAL A 1 148 ? 11.686 3.576 -10.567 1.00 95.31 148 VAL A N 1
ATOM 1093 C CA . VAL A 1 148 ? 11.730 2.578 -9.486 1.00 95.31 148 VAL A CA 1
ATOM 1094 C C . VAL A 1 148 ? 10.349 2.106 -9.043 1.00 95.31 148 VAL A C 1
ATOM 1096 O O . VAL A 1 148 ? 10.231 1.320 -8.110 1.00 95.31 148 VAL A O 1
ATOM 1099 N N . MET A 1 149 ? 9.292 2.572 -9.699 1.00 95.38 149 MET A N 1
ATOM 1100 C CA . MET A 1 149 ? 7.921 2.148 -9.446 1.00 95.38 149 MET A CA 1
ATOM 1101 C C . MET A 1 149 ? 7.701 0.700 -9.905 1.00 95.38 149 MET A C 1
ATOM 1103 O O . MET A 1 149 ? 8.248 0.259 -10.920 1.00 95.38 149 MET A O 1
ATOM 1107 N N . ALA A 1 150 ? 6.864 -0.039 -9.176 1.00 95.25 150 ALA A N 1
ATOM 1108 C CA . ALA A 1 150 ? 6.438 -1.379 -9.563 1.00 95.25 150 ALA A CA 1
ATOM 1109 C C . ALA A 1 150 ? 5.746 -1.362 -10.937 1.00 95.25 150 ALA A C 1
ATOM 1111 O O . ALA A 1 150 ? 4.919 -0.487 -11.205 1.00 95.25 150 ALA A O 1
ATOM 1112 N N . ASP A 1 151 ? 6.040 -2.348 -11.790 1.00 92.62 151 ASP A N 1
ATOM 1113 C CA . ASP A 1 151 ? 5.576 -2.365 -13.190 1.00 92.62 151 ASP A CA 1
ATOM 1114 C C . ASP A 1 151 ? 4.056 -2.236 -13.309 1.00 92.62 151 ASP A C 1
ATOM 1116 O O . ASP A 1 151 ? 3.560 -1.387 -14.047 1.00 92.62 151 ASP A O 1
ATOM 1120 N N . LYS A 1 152 ? 3.308 -2.956 -12.464 1.00 91.31 152 LYS A N 1
ATOM 1121 C CA . LYS A 1 152 ? 1.835 -2.902 -12.404 1.00 91.31 152 LYS A CA 1
ATOM 1122 C C . LYS A 1 152 ? 1.250 -1.507 -12.135 1.00 91.31 152 LYS A C 1
ATOM 1124 O O . LYS A 1 152 ? 0.078 -1.258 -12.394 1.00 91.31 152 LYS A O 1
ATOM 1129 N N . CYS A 1 153 ? 2.024 -0.594 -11.549 1.00 93.56 153 CYS A N 1
ATOM 1130 C CA . CYS A 1 153 ? 1.573 0.770 -11.269 1.00 93.56 153 CYS A CA 1
ATOM 1131 C C . CYS A 1 153 ? 1.740 1.695 -12.488 1.00 93.56 153 CYS A C 1
ATOM 1133 O O . CYS A 1 153 ? 1.113 2.759 -12.558 1.00 93.56 153 CYS A O 1
ATOM 1135 N N . SER A 1 154 ? 2.551 1.294 -13.472 1.00 89.94 154 SER A N 1
ATOM 1136 C CA . SER A 1 154 ? 2.765 2.060 -14.699 1.00 89.94 154 SER A CA 1
ATOM 1137 C C . SER A 1 154 ? 1.521 2.096 -15.593 1.00 89.94 154 SER A C 1
ATOM 1139 O O . SER A 1 154 ? 1.253 3.166 -16.133 1.00 89.94 154 SER A O 1
ATOM 1141 N N . SER A 1 155 ? 0.714 1.027 -15.618 1.00 91.81 155 SER A N 1
ATOM 1142 C CA . SER A 1 155 ? -0.530 0.883 -16.398 1.00 91.81 155 SER A CA 1
ATOM 1143 C C . SER A 1 155 ? -1.814 0.817 -15.546 1.00 91.81 155 SER A C 1
ATOM 1145 O O . SER A 1 155 ? -2.893 0.517 -16.050 1.00 91.81 155 SER A O 1
ATOM 1147 N N . CYS A 1 156 ? -1.738 1.112 -14.241 1.00 93.75 156 CYS A N 1
ATOM 1148 C CA . CYS A 1 156 ? -2.862 0.921 -13.316 1.00 93.75 156 CYS A CA 1
ATOM 1149 C C . CYS A 1 156 ? -4.139 1.678 -13.732 1.00 93.75 156 CYS A C 1
ATOM 1151 O O . CYS A 1 156 ? -4.189 2.911 -13.720 1.00 93.75 156 CYS A O 1
ATOM 1153 N N . GLN A 1 157 ? -5.203 0.921 -13.999 1.00 94.19 157 GLN A N 1
ATOM 1154 C CA . GLN A 1 157 ? -6.521 1.450 -14.365 1.00 94.19 157 GLN A CA 1
ATOM 1155 C C . GLN A 1 157 ? -7.373 1.858 -13.147 1.00 94.19 157 GLN A C 1
ATOM 1157 O O . GLN A 1 157 ? -8.356 2.581 -13.289 1.00 94.19 157 GLN A O 1
ATOM 1162 N N . TYR A 1 158 ? -7.001 1.412 -11.940 1.00 94.75 158 TYR A N 1
ATOM 1163 C CA . TYR A 1 158 ? -7.796 1.569 -10.713 1.00 94.75 158 TYR A CA 1
ATOM 1164 C C . TYR A 1 158 ? -6.969 2.184 -9.566 1.00 94.75 158 TYR A C 1
ATOM 1166 O O . TYR A 1 158 ? -6.656 1.493 -8.592 1.00 94.75 158 TYR A O 1
ATOM 1174 N N . PRO A 1 159 ? -6.568 3.468 -9.656 1.00 95.44 159 PRO A N 1
ATOM 1175 C CA . PRO A 1 159 ? -5.754 4.114 -8.623 1.00 95.44 159 PRO A CA 1
ATOM 1176 C C . PRO A 1 159 ? -6.545 4.446 -7.349 1.00 95.44 159 PRO A C 1
ATOM 1178 O O . PRO A 1 159 ? -5.959 4.542 -6.271 1.00 95.44 159 PRO A O 1
ATOM 1181 N N . ASN A 1 160 ? -7.867 4.587 -7.452 1.00 96.50 160 ASN A N 1
ATOM 1182 C CA . ASN A 1 160 ? -8.751 4.925 -6.336 1.00 96.50 160 ASN A CA 1
ATOM 1183 C C . ASN A 1 160 ? -9.315 3.663 -5.685 1.00 96.50 160 ASN A C 1
ATOM 1185 O O . ASN A 1 160 ? -9.611 2.688 -6.379 1.00 96.50 160 ASN A O 1
ATOM 1189 N N . ALA A 1 161 ? -9.495 3.694 -4.362 1.00 95.06 161 ALA A N 1
ATOM 1190 C CA . ALA A 1 161 ? -10.257 2.670 -3.653 1.00 95.06 161 ALA A CA 1
ATOM 1191 C C . ALA A 1 161 ? -11.644 2.486 -4.302 1.00 95.06 161 ALA A C 1
ATOM 1193 O O . ALA A 1 161 ? -12.391 3.447 -4.458 1.00 95.06 161 ALA A O 1
ATOM 1194 N N . VAL A 1 162 ? -11.967 1.253 -4.700 1.00 93.25 162 VAL A N 1
ATOM 1195 C CA . VAL A 1 162 ? -13.229 0.907 -5.386 1.00 93.25 162 VAL A CA 1
ATOM 1196 C C . VAL A 1 162 ? -14.394 0.843 -4.394 1.00 93.25 162 VAL A C 1
ATOM 1198 O O . VAL A 1 162 ? -15.545 1.068 -4.755 1.00 93.25 162 VAL A O 1
ATOM 1201 N N . VAL A 1 163 ? -14.085 0.555 -3.130 1.00 93.75 163 VAL A N 1
ATOM 1202 C CA . VAL A 1 163 ? -15.011 0.619 -2.002 1.00 93.75 163 VAL A CA 1
ATOM 1203 C C . VAL A 1 163 ? -14.363 1.432 -0.884 1.00 93.75 163 VAL A C 1
ATOM 1205 O O . VAL A 1 163 ? -13.181 1.251 -0.590 1.00 93.75 163 VAL A O 1
ATOM 1208 N N . SER A 1 164 ? -15.133 2.329 -0.275 1.00 96.75 164 SER A N 1
ATOM 1209 C CA . SER A 1 164 ? -14.734 3.114 0.894 1.00 96.75 164 SER A CA 1
ATOM 1210 C C . SER A 1 164 ? -15.969 3.663 1.608 1.00 96.75 164 SER A C 1
ATOM 1212 O O . SER A 1 164 ? -16.933 4.044 0.948 1.00 96.75 164 SER A O 1
ATOM 1214 N N . ASP A 1 165 ? -15.919 3.731 2.935 1.00 97.62 165 ASP A N 1
ATOM 1215 C CA . ASP A 1 165 ? -16.866 4.475 3.774 1.00 97.62 165 ASP A CA 1
ATOM 1216 C C . ASP A 1 165 ? -16.505 5.966 3.826 1.00 97.62 165 ASP A C 1
ATOM 1218 O O . ASP A 1 165 ? -17.378 6.831 3.808 1.00 97.62 165 ASP A O 1
ATOM 1222 N N . GLU A 1 166 ? -15.205 6.264 3.840 1.00 97.00 166 GLU A N 1
ATOM 1223 C CA . GLU A 1 166 ? -14.653 7.616 3.772 1.00 97.00 166 GLU A CA 1
ATOM 1224 C C . GLU A 1 166 ? -13.546 7.641 2.714 1.00 97.00 166 GLU A C 1
ATOM 1226 O O . GLU A 1 166 ? -12.655 6.793 2.733 1.00 97.00 166 GLU A O 1
ATOM 1231 N N . PHE A 1 167 ? -13.608 8.583 1.770 1.00 97.38 167 PHE A N 1
ATOM 1232 C CA . PHE A 1 167 ? -12.579 8.759 0.744 1.00 97.38 167 PHE A CA 1
ATOM 1233 C C . PHE A 1 167 ? -11.822 10.060 0.996 1.00 97.38 167 PHE A C 1
ATOM 1235 O O . PHE A 1 167 ? -12.425 11.132 1.045 1.00 97.38 167 PHE A O 1
ATOM 1242 N N . VAL A 1 168 ? -10.504 9.963 1.147 1.00 97.00 168 VAL A N 1
ATOM 1243 C CA . VAL A 1 168 ? -9.629 11.090 1.471 1.00 97.00 168 VAL A CA 1
ATOM 1244 C C . VAL A 1 168 ? -8.762 11.437 0.267 1.00 97.00 168 VAL A C 1
ATOM 1246 O O . VAL A 1 168 ? -8.064 10.585 -0.279 1.00 97.00 168 VAL A O 1
ATOM 1249 N N . GLY A 1 169 ? -8.764 12.714 -0.114 1.00 94.56 169 GLY A N 1
ATOM 1250 C CA . GLY A 1 169 ? -7.998 13.233 -1.246 1.00 94.56 169 GLY A CA 1
ATOM 1251 C C . GLY A 1 169 ? -8.809 13.336 -2.539 1.00 94.56 169 GLY A C 1
ATOM 1252 O O . GLY A 1 169 ? -9.996 13.021 -2.596 1.00 94.56 169 GLY A O 1
ATOM 1253 N N . THR A 1 170 ? -8.156 13.824 -3.595 1.00 94.31 170 THR A N 1
ATOM 1254 C CA . THR A 1 170 ? -8.785 14.005 -4.913 1.00 94.31 170 THR A CA 1
ATOM 1255 C C . THR A 1 170 ? -8.616 12.738 -5.750 1.00 94.31 170 THR A C 1
ATOM 1257 O O . THR A 1 170 ? -7.475 12.314 -5.929 1.00 94.31 170 THR A O 1
ATOM 1260 N N . PRO A 1 171 ? -9.698 12.135 -6.279 1.00 95.06 171 PRO A N 1
ATOM 1261 C CA . PRO A 1 171 ? -9.600 10.954 -7.128 1.00 95.06 171 PRO A CA 1
ATOM 1262 C C . PRO A 1 171 ? -8.592 11.135 -8.267 1.00 95.06 171 PRO A C 1
ATOM 1264 O O . PRO A 1 171 ? -8.599 12.150 -8.960 1.00 95.06 171 PRO A O 1
ATOM 1267 N N . ALA A 1 172 ? -7.733 10.139 -8.456 1.00 93.56 172 ALA A N 1
ATOM 1268 C CA . ALA A 1 172 ? -6.777 10.102 -9.552 1.00 93.56 172 ALA A CA 1
ATOM 1269 C C . ALA A 1 172 ? -7.406 9.466 -10.797 1.00 93.56 172 ALA A C 1
ATOM 1271 O O . ALA A 1 172 ? -8.230 8.554 -10.692 1.00 93.56 172 ALA A O 1
ATOM 1272 N N . GLU A 1 173 ? -6.996 9.909 -11.980 1.00 93.81 173 GLU A N 1
ATOM 1273 C CA . GLU A 1 173 ? -7.408 9.268 -13.227 1.00 93.81 173 GLU A CA 1
ATOM 1274 C C . GLU A 1 173 ? -6.694 7.926 -13.405 1.00 93.81 173 GLU A C 1
ATOM 1276 O O . GLU A 1 173 ? -5.484 7.800 -13.196 1.00 93.81 173 GLU A O 1
ATOM 1281 N N . GLY A 1 174 ? -7.466 6.906 -13.778 1.00 92.38 174 GLY A N 1
ATOM 1282 C CA . GLY A 1 174 ? -6.922 5.616 -14.177 1.00 92.38 174 GLY A CA 1
ATOM 1283 C C . GLY A 1 174 ? -6.201 5.721 -15.514 1.00 92.38 174 GLY A C 1
ATOM 1284 O O . GLY A 1 174 ? -6.553 6.529 -16.372 1.00 92.38 174 GLY A O 1
ATOM 1285 N N . LYS A 1 175 ? -5.187 4.882 -15.697 1.00 91.44 175 LYS A N 1
ATOM 1286 C CA . LYS A 1 175 ? -4.473 4.777 -16.968 1.00 91.44 175 LYS A CA 1
ATOM 1287 C C . LYS A 1 175 ? -5.164 3.777 -17.891 1.00 91.44 175 LYS A C 1
ATOM 1289 O O . LYS A 1 175 ? -6.023 3.006 -17.466 1.00 91.44 175 LYS A O 1
ATOM 1294 N N . THR A 1 176 ? -4.777 3.792 -19.161 1.00 88.44 176 THR A N 1
ATOM 1295 C CA . THR A 1 176 ? -5.136 2.731 -20.110 1.00 88.44 176 THR A CA 1
ATOM 1296 C C . THR A 1 176 ? -4.022 1.695 -20.110 1.00 88.44 176 THR A C 1
ATOM 1298 O O . THR A 1 176 ? -2.854 2.073 -20.174 1.00 88.44 176 THR A O 1
ATOM 1301 N N . ASP A 1 177 ? -4.388 0.420 -20.020 1.00 86.88 177 ASP A N 1
ATOM 1302 C CA . ASP A 1 177 ? -3.461 -0.691 -20.213 1.00 86.88 177 ASP A CA 1
ATOM 1303 C C . ASP A 1 177 ? -3.591 -1.177 -21.660 1.00 86.88 177 ASP A C 1
ATOM 1305 O O . ASP A 1 177 ? -4.695 -1.500 -22.107 1.00 86.88 177 ASP A O 1
ATOM 1309 N N . ASP A 1 178 ? -2.488 -1.148 -22.404 1.00 87.62 178 ASP A N 1
ATOM 1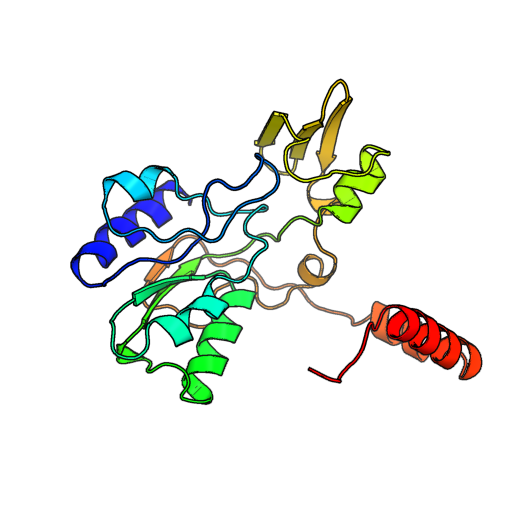310 C CA . ASP A 1 178 ? -2.416 -1.638 -23.780 1.00 87.62 178 ASP A CA 1
ATOM 1311 C C . ASP A 1 178 ? -1.995 -3.113 -23.854 1.00 87.62 178 ASP A C 1
ATOM 1313 O O . ASP A 1 178 ? -1.948 -3.673 -24.951 1.00 87.62 178 ASP A O 1
ATOM 1317 N N . TYR A 1 179 ? -1.729 -3.745 -22.701 1.00 88.50 179 TYR A N 1
ATOM 1318 C CA . TYR A 1 179 ? -1.283 -5.130 -22.583 1.00 88.50 179 TYR A CA 1
ATOM 1319 C C . TYR A 1 179 ? -0.055 -5.435 -23.456 1.00 88.50 179 TYR A C 1
ATOM 1321 O O . TYR A 1 179 ? 0.085 -6.538 -23.997 1.00 88.50 179 TYR A O 1
ATOM 1329 N N . ALA A 1 180 ? 0.841 -4.456 -23.634 1.00 89.38 180 ALA A N 1
ATOM 1330 C CA . ALA A 1 180 ? 2.026 -4.606 -24.476 1.00 89.38 180 ALA A CA 1
ATOM 1331 C C . ALA A 1 180 ? 2.954 -5.742 -24.008 1.00 89.38 180 ALA A C 1
ATOM 1333 O O . ALA A 1 180 ? 3.587 -6.408 -24.830 1.00 89.38 180 ALA A O 1
ATOM 1334 N N . ASP A 1 181 ? 3.019 -5.994 -22.701 1.00 88.69 181 ASP A N 1
ATOM 1335 C CA . ASP A 1 181 ? 3.758 -7.105 -22.102 1.00 88.69 181 ASP A CA 1
ATOM 1336 C C . ASP A 1 181 ? 3.166 -8.470 -22.489 1.00 88.69 181 ASP A C 1
ATOM 1338 O O . ASP A 1 181 ? 3.910 -9.375 -22.878 1.00 88.69 181 ASP A O 1
ATOM 1342 N N . LEU A 1 182 ? 1.836 -8.601 -22.469 1.00 90.69 182 LEU A N 1
ATOM 1343 C CA . LEU A 1 182 ? 1.132 -9.795 -22.932 1.00 90.69 182 LEU A CA 1
ATOM 1344 C C . LEU A 1 182 ? 1.319 -9.995 -24.433 1.00 90.69 182 LEU A C 1
ATOM 1346 O O . LEU A 1 182 ? 1.679 -11.093 -24.847 1.00 90.69 182 LEU A O 1
ATOM 1350 N N . ALA A 1 183 ? 1.167 -8.946 -25.243 1.00 93.50 183 ALA A N 1
ATOM 1351 C CA . ALA A 1 183 ? 1.383 -9.030 -26.687 1.00 93.50 183 ALA A CA 1
ATOM 1352 C C . ALA A 1 183 ? 2.820 -9.479 -27.020 1.00 93.50 183 ALA A C 1
ATOM 1354 O O . ALA A 1 183 ? 3.030 -10.349 -27.870 1.00 93.50 183 ALA A O 1
ATOM 1355 N N . ALA A 1 184 ? 3.820 -8.944 -26.310 1.00 93.00 184 ALA A N 1
ATOM 1356 C CA . ALA A 1 184 ? 5.213 -9.359 -26.451 1.00 93.00 184 ALA A CA 1
ATOM 1357 C C . ALA A 1 184 ? 5.445 -10.811 -25.998 1.00 93.00 184 ALA A C 1
ATOM 1359 O O . ALA A 1 184 ? 6.257 -11.524 -26.592 1.00 93.00 184 ALA A O 1
ATOM 1360 N N . PHE A 1 185 ? 4.742 -11.266 -24.959 1.00 93.75 185 PHE A N 1
ATOM 1361 C CA . PHE A 1 185 ? 4.803 -12.648 -24.495 1.00 93.75 185 PHE A CA 1
ATOM 1362 C C . PHE A 1 185 ? 4.129 -13.625 -25.473 1.00 93.75 185 PHE A C 1
ATOM 1364 O O . PHE A 1 185 ? 4.691 -14.675 -25.778 1.00 93.75 185 PHE A O 1
ATOM 1371 N N . GLU A 1 186 ? 2.962 -13.277 -26.011 1.00 94.44 186 GLU A N 1
ATOM 1372 C CA . GLU A 1 186 ? 2.209 -14.088 -26.974 1.00 94.44 186 GLU A CA 1
ATOM 1373 C C . GLU A 1 186 ? 2.914 -14.210 -28.329 1.00 94.44 186 GLU A C 1
ATOM 1375 O O . GLU A 1 186 ? 2.777 -15.235 -29.001 1.00 94.44 186 GLU A O 1
ATOM 1380 N N . ALA A 1 187 ? 3.719 -13.212 -28.703 1.00 96.81 187 ALA A N 1
ATOM 1381 C CA . ALA A 1 187 ? 4.553 -13.245 -29.902 1.00 96.81 187 ALA A CA 1
ATOM 1382 C C . ALA A 1 187 ? 5.721 -14.249 -29.817 1.00 96.81 187 ALA A C 1
ATOM 1384 O O . ALA A 1 187 ? 6.300 -14.598 -30.847 1.00 96.81 187 ALA A O 1
ATOM 1385 N N . LYS A 1 188 ? 6.069 -14.737 -28.618 1.00 96.44 188 LYS A N 1
ATOM 1386 C CA . LYS A 1 188 ? 7.125 -15.744 -28.431 1.00 96.44 188 LYS A CA 1
ATOM 1387 C C . LYS A 1 188 ? 6.741 -17.083 -29.055 1.00 96.44 188 LYS A C 1
ATOM 1389 O O . LYS A 1 188 ? 5.571 -17.481 -29.061 1.00 96.44 188 LYS A O 1
ATOM 1394 N N . THR A 1 189 ? 7.741 -17.827 -29.503 1.00 97.75 189 THR A N 1
ATOM 1395 C CA . THR A 1 189 ? 7.596 -19.226 -29.925 1.00 97.75 189 THR A CA 1
ATOM 1396 C C . THR A 1 189 ? 7.183 -20.127 -28.756 1.00 97.75 189 THR A C 1
ATOM 1398 O O . THR A 1 189 ? 7.272 -19.744 -27.587 1.00 97.75 189 THR A O 1
ATOM 1401 N N . LEU A 1 190 ? 6.721 -21.345 -29.059 1.00 96.50 190 LEU A N 1
ATOM 1402 C CA . LEU A 1 190 ? 6.366 -22.323 -28.027 1.00 96.50 190 LEU A CA 1
ATOM 1403 C C . LEU A 1 190 ? 7.564 -22.647 -27.120 1.00 96.50 190 LEU A C 1
ATOM 1405 O O . LEU A 1 190 ? 7.400 -22.674 -25.904 1.00 96.50 190 LEU A O 1
ATOM 1409 N N . ASP A 1 191 ? 8.755 -22.812 -27.702 1.00 97.19 191 ASP A N 1
ATOM 1410 C CA . ASP A 1 191 ? 9.987 -23.125 -26.968 1.00 97.19 191 ASP A CA 1
ATOM 1411 C C . ASP A 1 191 ? 10.392 -21.984 -26.026 1.00 97.19 191 ASP A C 1
ATOM 1413 O O . ASP A 1 191 ? 10.716 -22.216 -24.864 1.00 97.19 191 ASP A O 1
ATOM 1417 N N . GLU A 1 192 ? 10.305 -20.731 -26.483 1.00 96.94 192 GLU A N 1
ATOM 1418 C CA . GLU A 1 192 ? 10.580 -19.560 -25.642 1.00 96.94 192 GLU A CA 1
ATOM 1419 C C . GLU A 1 192 ? 9.572 -19.413 -24.496 1.00 96.94 192 GLU A C 1
ATOM 1421 O O . GLU A 1 192 ? 9.956 -19.061 -23.379 1.00 96.94 192 GLU A O 1
ATOM 1426 N N . ARG A 1 193 ? 8.283 -19.682 -24.751 1.00 96.00 193 ARG A N 1
ATOM 1427 C CA . ARG A 1 193 ? 7.257 -19.689 -23.697 1.00 96.00 193 ARG A CA 1
ATOM 1428 C C . ARG A 1 193 ? 7.503 -20.815 -22.700 1.00 96.00 193 ARG A C 1
ATOM 1430 O O . ARG A 1 193 ? 7.372 -20.591 -21.500 1.00 96.00 193 ARG A O 1
ATOM 1437 N N . PHE A 1 194 ? 7.868 -22.003 -23.178 1.00 95.50 194 PHE A N 1
ATOM 1438 C CA . PHE A 1 194 ? 8.187 -23.144 -22.324 1.00 95.50 194 PHE A CA 1
ATOM 1439 C C . PHE A 1 194 ? 9.388 -22.841 -21.422 1.00 95.50 194 PHE A C 1
ATOM 1441 O O . PHE A 1 194 ? 9.278 -22.974 -20.207 1.00 95.50 194 PHE A O 1
ATOM 1448 N N . ALA A 1 195 ? 10.485 -22.330 -21.989 1.00 95.69 195 ALA A N 1
ATOM 1449 C CA . ALA A 1 195 ? 11.679 -21.945 -21.237 1.00 95.69 195 ALA A CA 1
ATOM 1450 C C . ALA A 1 195 ? 11.399 -20.837 -20.206 1.00 95.69 195 ALA A C 1
ATOM 1452 O O . ALA A 1 195 ? 11.940 -20.858 -19.099 1.00 95.69 195 ALA A O 1
ATOM 1453 N N . PHE A 1 196 ? 10.532 -19.874 -20.540 1.00 94.00 196 PHE A N 1
ATOM 1454 C CA . PHE A 1 196 ? 10.082 -18.858 -19.588 1.00 94.00 196 PHE A CA 1
ATOM 1455 C C . PHE A 1 196 ? 9.381 -19.491 -18.377 1.00 94.00 196 PHE A C 1
ATOM 1457 O O . PHE A 1 196 ? 9.763 -19.218 -17.240 1.00 94.00 196 PHE A O 1
ATOM 1464 N N . TRP A 1 197 ? 8.395 -20.362 -18.605 1.00 92.88 197 TRP A N 1
ATOM 1465 C CA . TRP A 1 197 ? 7.668 -21.012 -17.512 1.00 92.88 197 TRP A CA 1
ATOM 1466 C C . TRP A 1 197 ? 8.548 -21.972 -16.713 1.00 92.88 197 TRP A C 1
ATOM 1468 O O . TRP A 1 197 ? 8.436 -22.002 -15.491 1.00 92.88 197 TRP A O 1
ATOM 1478 N N . GLU A 1 198 ? 9.459 -22.699 -17.363 1.00 93.12 198 GLU A N 1
ATOM 1479 C CA . GLU A 1 198 ? 10.451 -23.538 -16.684 1.00 93.12 198 GLU A CA 1
ATOM 1480 C C . GLU A 1 198 ? 11.314 -22.703 -15.728 1.00 93.12 198 GLU A C 1
ATOM 1482 O O . GLU A 1 198 ? 11.486 -23.071 -14.564 1.00 93.12 198 GLU A O 1
ATOM 1487 N N . LYS A 1 199 ? 11.781 -21.527 -16.168 1.00 92.38 199 LYS A N 1
ATOM 1488 C CA . LYS A 1 199 ? 12.522 -20.590 -15.317 1.00 92.38 199 LYS A CA 1
ATOM 1489 C C . LYS A 1 199 ? 11.685 -20.099 -14.131 1.00 92.38 199 LYS A C 1
ATOM 1491 O O . LYS A 1 199 ? 12.181 -20.138 -13.005 1.00 92.38 199 LYS A O 1
ATOM 1496 N N . GLU A 1 200 ? 10.449 -19.650 -14.344 1.00 90.19 200 GLU A N 1
ATOM 1497 C CA . GLU A 1 200 ? 9.592 -19.167 -13.247 1.00 90.19 200 GLU A CA 1
ATOM 1498 C C . GLU A 1 200 ? 9.268 -20.288 -12.244 1.00 90.19 200 GLU A C 1
ATOM 1500 O O . GLU A 1 200 ? 9.336 -20.088 -11.029 1.00 90.19 200 GLU A O 1
ATOM 1505 N N . MET A 1 201 ? 9.016 -21.505 -12.738 1.00 88.62 201 MET A N 1
ATOM 1506 C CA . MET A 1 201 ? 8.758 -22.685 -11.908 1.00 88.62 201 MET A CA 1
ATOM 1507 C C . MET A 1 201 ? 10.012 -23.214 -11.200 1.00 88.62 201 MET A C 1
ATOM 1509 O O . MET A 1 201 ? 9.884 -23.808 -10.131 1.00 88.62 201 MET A O 1
ATOM 1513 N N . SER A 1 202 ? 11.221 -22.961 -11.719 1.00 88.00 202 SER A N 1
ATOM 1514 C CA . SER A 1 202 ? 12.480 -23.404 -11.092 1.00 88.00 202 SER A CA 1
ATOM 1515 C C . SER A 1 202 ? 12.693 -22.844 -9.678 1.00 88.00 202 SER A C 1
ATOM 1517 O O . SER A 1 202 ? 13.394 -23.442 -8.865 1.00 88.00 202 SER A O 1
ATOM 1519 N N . ARG A 1 203 ? 12.050 -21.713 -9.360 1.00 79.25 203 ARG A N 1
ATOM 1520 C CA . ARG A 1 203 ? 12.097 -21.063 -8.042 1.00 79.25 203 ARG A CA 1
ATOM 1521 C C . ARG A 1 203 ? 11.105 -21.668 -7.040 1.00 79.25 203 ARG A C 1
ATOM 1523 O O . ARG A 1 203 ? 11.109 -21.281 -5.872 1.00 79.25 203 ARG A O 1
ATOM 1530 N N . CYS A 1 204 ? 10.241 -22.588 -7.472 1.00 79.38 204 CYS A N 1
ATOM 1531 C CA . CYS A 1 204 ? 9.244 -23.222 -6.619 1.00 79.38 204 CYS A CA 1
ATOM 1532 C C . CYS A 1 204 ? 9.901 -24.249 -5.687 1.00 79.38 204 CYS A C 1
ATOM 1534 O O . CYS A 1 204 ? 10.375 -25.298 -6.118 1.00 79.38 204 CYS A O 1
ATOM 1536 N N . ILE A 1 205 ? 9.873 -23.978 -4.382 1.00 69.75 205 ILE A N 1
ATOM 1537 C CA . ILE A 1 205 ? 10.439 -24.860 -3.350 1.00 69.75 205 ILE A CA 1
ATOM 1538 C C . ILE A 1 205 ? 9.426 -25.845 -2.733 1.00 69.75 205 ILE A C 1
ATOM 1540 O O . ILE A 1 205 ? 9.718 -26.389 -1.671 1.00 69.75 205 ILE A O 1
ATOM 1544 N N . ARG A 1 206 ? 8.305 -26.127 -3.434 1.00 60.28 206 ARG A N 1
ATOM 1545 C CA . ARG A 1 206 ? 7.252 -27.161 -3.205 1.00 60.28 206 ARG A CA 1
ATOM 1546 C C . ARG A 1 206 ? 5.852 -26.615 -2.886 1.00 60.28 206 ARG A C 1
ATOM 1548 O O . ARG A 1 206 ? 5.664 -25.869 -1.937 1.00 60.28 206 ARG A O 1
ATOM 1555 N N . CYS A 1 207 ? 4.859 -27.172 -3.585 1.00 62.75 207 CYS A N 1
ATOM 1556 C CA . CYS A 1 207 ? 3.429 -27.198 -3.241 1.00 62.75 207 CYS A CA 1
ATOM 1557 C C . CYS A 1 207 ? 3.065 -28.405 -2.339 1.00 62.75 207 CYS A C 1
ATOM 1559 O O . CYS A 1 207 ? 2.064 -29.073 -2.577 1.00 62.75 207 CYS A O 1
ATOM 1561 N N . TYR A 1 208 ? 3.911 -28.745 -1.359 1.00 50.84 208 TYR A N 1
ATOM 1562 C CA . TYR A 1 208 ? 3.671 -29.835 -0.390 1.00 50.84 208 TYR A CA 1
ATOM 1563 C C . TYR A 1 208 ? 3.617 -29.307 1.055 1.00 50.84 208 TYR A C 1
ATOM 1565 O O . TYR A 1 208 ? 4.142 -29.941 1.971 1.00 50.84 208 TYR A O 1
ATOM 1573 N N . ALA A 1 209 ? 3.016 -28.133 1.243 1.00 44.34 209 ALA A N 1
ATOM 1574 C CA . ALA A 1 209 ? 2.583 -27.620 2.540 1.00 44.34 209 ALA A CA 1
ATOM 1575 C C . ALA A 1 209 ? 1.063 -27.450 2.508 1.00 44.34 209 ALA A C 1
ATOM 1577 O O . ALA A 1 209 ? 0.567 -27.010 1.445 1.00 44.34 209 ALA A O 1
#

Foldseek 3Di:
DLVQLLVVLLVCLVVFQWEWFWFDDLAPLAIDTDTGNDSVSSVRGDDAQNRPDQRLVCQLVQAPTAYEYEDWQVNLVVVVVCCVVVSHPPRSYAYEKEFYQFYFDQVQVCVVQVHDDDRNQWHDWDDDPQWIWTDGPPTIDIDGRVSGTDPCSVQFQGRINPDHPHYDDDHDHHHHDPPVVVVVLVPDDPVVVVVVVCVVCVPDPDPPD